Protein AF-A0A7S0HTT6-F1 (afdb_monomer_lite)

Foldseek 3Di:
DDDPDPDDPDDDDDDDDPPPDDDFDAADPQLLLLLLQLQLQLLLVLLLQQLQQLVVQLLVCCLPVCLVVVNDSVVSSVVSNVVSVVVSVVCVVVSVVVSVVVVRDDSPDDPVNCPDPSSVVSNVVSSVVSNVNSNVNNCVVVVVDPVVVSVVVSCVVSVVVVVVCCLVCVCVVVVHPDDDDDDDDDDDDVPDDDDDPDDDDDDDDPDPPPPPPRPPDDPQDVVNVVVVQVVLPPVPPSDHDLVSVVVVCVVVVHPDDSVVSVVVVVVVVVVVVVVVVVVVD

InterPro domains:
  IPR002048 EF-hand domain [PS50222] (220-255)
  IPR011992 EF-hand domain pair [SSF47473] (216-272)
  IPR019537 Transmembrane protein 65 [PF10507] (40-146)
  IPR019537 Transmembrane protein 65 [PTHR21706] (24-156)

Organism: NCBI:txid33657

Radius of gyration: 36.54 Å; chains: 1; bounding box: 67×86×95 Å

Structure (mmCIF, N/CA/C/O backbone):
data_AF-A0A7S0HTT6-F1
#
_entry.id   AF-A0A7S0HTT6-F1
#
loop_
_atom_site.group_PDB
_atom_site.id
_atom_site.type_symbol
_atom_site.label_atom_id
_atom_site.label_alt_id
_atom_site.label_comp_id
_atom_site.label_asym_id
_atom_site.label_entity_id
_atom_site.label_seq_id
_atom_site.pdbx_PDB_ins_code
_atom_site.Cartn_x
_atom_site.Cartn_y
_atom_site.Cartn_z
_atom_site.occupancy
_atom_site.B_iso_or_equiv
_atom_site.auth_seq_id
_atom_site.auth_comp_id
_atom_site.auth_asym_id
_atom_site.auth_atom_id
_atom_site.pdbx_PDB_model_num
ATOM 1 N N . MET A 1 1 ? -14.165 51.219 -30.323 1.00 43.53 1 MET A N 1
ATOM 2 C CA . MET A 1 1 ? -13.055 51.104 -31.296 1.00 43.53 1 MET A CA 1
ATOM 3 C C . MET A 1 1 ? -11.865 51.891 -30.777 1.00 43.53 1 MET A C 1
ATOM 5 O O . MET A 1 1 ? -11.996 53.099 -30.671 1.00 43.53 1 MET A O 1
ATOM 9 N N . ASN A 1 2 ? -10.766 51.229 -30.405 1.00 32.12 2 ASN A N 1
ATOM 10 C CA . ASN A 1 2 ? -9.397 51.481 -30.893 1.00 32.12 2 ASN A CA 1
ATOM 11 C C . ASN A 1 2 ? -8.338 50.818 -29.990 1.00 32.12 2 ASN A C 1
ATOM 13 O O . ASN A 1 2 ? -8.606 50.539 -28.824 1.00 32.12 2 ASN A O 1
ATOM 17 N N . PRO A 1 3 ? -7.168 50.478 -30.558 1.00 47.09 3 PRO A N 1
ATOM 18 C CA . PRO A 1 3 ? -6.488 49.221 -30.316 1.00 47.09 3 PRO A CA 1
ATOM 19 C C . PRO A 1 3 ? -5.050 49.505 -29.878 1.00 47.09 3 PRO A C 1
ATOM 21 O O . PRO A 1 3 ? -4.165 49.745 -30.696 1.00 47.09 3 PRO A O 1
ATOM 24 N N . VAL A 1 4 ? -4.796 49.473 -28.580 1.00 48.41 4 VAL A N 1
ATOM 25 C CA . VAL A 1 4 ? -3.446 49.625 -28.037 1.00 48.41 4 VAL A CA 1
ATOM 26 C C . VAL A 1 4 ? -3.199 48.394 -27.193 1.00 48.41 4 VAL A C 1
ATOM 28 O O . VAL A 1 4 ? -3.760 48.311 -26.113 1.00 48.41 4 VAL A O 1
ATOM 31 N N . LEU A 1 5 ? -2.478 47.417 -27.762 1.00 47.34 5 LEU A N 1
ATOM 32 C CA . LEU A 1 5 ? -1.738 46.305 -27.114 1.00 47.34 5 LEU A CA 1
ATOM 33 C C . LEU A 1 5 ? -1.535 45.106 -28.075 1.00 47.34 5 LEU A C 1
ATOM 35 O O . LEU A 1 5 ? -1.628 43.944 -27.696 1.00 47.34 5 LEU A O 1
ATOM 39 N N . ARG A 1 6 ? -1.231 45.362 -29.357 1.00 45.72 6 ARG A N 1
ATOM 40 C CA . ARG A 1 6 ? -0.748 44.329 -30.303 1.00 45.72 6 ARG A CA 1
ATOM 41 C C . ARG A 1 6 ? 0.555 44.731 -30.997 1.00 45.72 6 ARG A C 1
ATOM 43 O O . ARG A 1 6 ? 0.700 44.557 -32.201 1.00 45.72 6 ARG A O 1
ATOM 50 N N . ARG A 1 7 ? 1.523 45.274 -30.257 1.00 48.84 7 ARG A N 1
ATOM 51 C CA . ARG A 1 7 ? 2.905 45.436 -30.742 1.00 48.84 7 ARG A CA 1
ATOM 52 C C . ARG A 1 7 ? 3.889 45.349 -29.579 1.00 48.84 7 ARG A C 1
ATOM 54 O O . ARG A 1 7 ? 4.101 46.348 -28.916 1.00 48.84 7 ARG A O 1
ATOM 61 N N . SER A 1 8 ? 4.450 44.159 -29.359 1.00 48.19 8 SER A N 1
ATOM 62 C CA . SER A 1 8 ? 5.778 43.951 -28.746 1.00 48.19 8 SER A CA 1
ATOM 63 C C . SER A 1 8 ? 6.213 42.490 -28.899 1.00 48.19 8 SER A C 1
ATOM 65 O O . SER A 1 8 ? 6.430 41.768 -27.935 1.00 48.19 8 SER A O 1
ATOM 67 N N . ALA A 1 9 ? 6.300 42.027 -30.147 1.00 44.47 9 ALA A N 1
ATOM 68 C CA . ALA A 1 9 ? 6.896 40.733 -30.477 1.00 44.47 9 ALA A CA 1
ATOM 69 C C . ALA A 1 9 ? 7.640 40.828 -31.814 1.00 44.47 9 ALA A C 1
ATOM 71 O O . ALA A 1 9 ? 7.264 40.215 -32.813 1.00 44.47 9 ALA A O 1
ATOM 72 N N . ARG A 1 10 ? 8.671 41.675 -31.863 1.00 48.47 10 ARG A N 1
ATOM 73 C CA . ARG A 1 10 ? 9.727 41.590 -32.876 1.00 48.47 10 ARG A CA 1
ATOM 74 C C . ARG A 1 10 ? 10.919 42.437 -32.442 1.00 48.47 10 ARG A C 1
ATOM 76 O O . ARG A 1 10 ? 10.709 43.558 -32.004 1.00 48.47 10 ARG A O 1
ATOM 83 N N . LEU A 1 11 ? 12.118 41.889 -32.655 1.00 48.31 11 LEU A N 1
ATOM 84 C CA . LEU A 1 11 ? 13.459 42.453 -32.421 1.00 48.31 11 LEU A CA 1
ATOM 85 C C . LEU A 1 11 ? 14.094 42.171 -31.054 1.00 48.31 11 LEU A C 1
ATOM 87 O O . LEU A 1 11 ? 14.368 43.077 -30.283 1.00 48.31 11 LEU A O 1
ATOM 91 N N . LEU A 1 12 ? 14.486 40.912 -30.851 1.00 46.97 12 LEU A N 1
ATOM 92 C CA . LEU A 1 12 ? 15.833 40.615 -30.361 1.00 46.97 12 LEU A CA 1
ATOM 93 C C . LEU A 1 12 ? 16.443 39.591 -31.320 1.00 46.97 12 LEU A C 1
ATOM 95 O O . LEU A 1 12 ? 15.975 38.461 -31.442 1.00 46.97 12 LEU A O 1
ATOM 99 N N . GLY A 1 13 ? 17.406 40.066 -32.106 1.00 49.09 13 GLY A N 1
ATOM 100 C CA . GLY A 1 13 ? 18.078 39.296 -33.137 1.00 49.09 13 GLY A CA 1
ATOM 101 C C . GLY A 1 13 ? 18.968 38.228 -32.521 1.00 49.09 13 GLY A C 1
ATOM 102 O O . GLY A 1 13 ? 19.945 38.540 -31.848 1.00 49.09 13 GLY A O 1
ATOM 103 N N . PHE A 1 14 ? 18.663 36.971 -32.822 1.00 41.75 14 PHE A N 1
ATOM 104 C CA . PHE A 1 14 ? 19.636 35.896 -32.733 1.00 41.75 14 PHE A CA 1
ATOM 105 C C . PHE A 1 14 ? 20.232 35.711 -34.128 1.00 41.75 14 PHE A C 1
ATOM 107 O O . PHE A 1 14 ? 19.562 35.244 -35.050 1.00 41.75 14 PHE A O 1
ATOM 114 N N . ARG A 1 15 ? 21.489 36.143 -34.297 1.00 43.16 15 ARG A N 1
ATOM 115 C CA . ARG A 1 15 ? 22.334 35.774 -35.440 1.00 43.16 15 ARG A CA 1
ATOM 116 C C . ARG A 1 15 ? 22.351 34.249 -35.503 1.00 43.16 15 ARG A C 1
ATOM 118 O O . ARG A 1 15 ? 22.887 33.601 -34.610 1.00 43.16 15 ARG A O 1
ATOM 125 N N . GLY A 1 16 ? 21.729 33.691 -36.537 1.00 38.88 16 GLY A N 1
ATOM 126 C CA . GLY A 1 16 ? 21.820 32.273 -36.835 1.00 38.88 16 GLY A CA 1
ATOM 127 C C . GLY A 1 16 ? 23.267 31.927 -37.160 1.00 38.88 16 GLY A C 1
ATOM 128 O O . GLY A 1 16 ? 23.767 32.283 -38.224 1.00 38.88 16 GLY A O 1
ATOM 129 N N . CYS A 1 17 ? 23.944 31.238 -36.244 1.00 37.53 17 CYS A N 1
ATOM 130 C CA . CYS A 1 17 ? 25.089 30.423 -36.613 1.00 37.53 17 CYS A CA 1
ATOM 131 C C . CYS A 1 17 ? 24.565 29.309 -37.522 1.00 37.53 17 CYS A C 1
ATOM 133 O O . CYS A 1 17 ? 23.906 28.379 -37.054 1.00 37.53 17 CYS A O 1
ATOM 135 N N . SER A 1 18 ? 24.845 29.415 -38.821 1.00 43.41 18 SER A N 1
ATOM 136 C CA . SER A 1 18 ? 24.830 28.272 -39.731 1.00 43.41 18 SER A CA 1
ATOM 137 C C . SER A 1 18 ? 25.861 27.259 -39.241 1.00 43.41 18 SER A C 1
ATOM 139 O O . SER A 1 18 ? 27.014 27.281 -39.660 1.00 43.41 18 SER A O 1
ATOM 141 N N . ASN A 1 19 ? 25.449 26.368 -38.341 1.00 38.62 19 ASN A N 1
ATOM 142 C CA . ASN A 1 19 ? 26.137 25.103 -38.162 1.00 38.62 19 ASN A CA 1
ATOM 143 C C . ASN A 1 19 ? 25.743 24.228 -39.348 1.00 38.62 19 ASN A C 1
ATOM 145 O O . ASN A 1 19 ? 24.612 23.751 -39.439 1.00 38.62 19 ASN A O 1
ATOM 149 N N . THR A 1 20 ? 26.688 24.019 -40.255 1.00 42.62 20 THR A N 1
ATOM 150 C CA . THR A 1 20 ? 26.681 22.937 -41.237 1.00 42.62 20 THR A CA 1
ATOM 151 C C . THR A 1 20 ? 26.759 21.594 -40.503 1.00 42.62 20 THR A C 1
ATOM 153 O O . THR A 1 20 ? 27.778 20.911 -40.496 1.00 42.62 20 THR A O 1
ATOM 156 N N . ALA A 1 21 ? 25.677 21.206 -39.828 1.00 44.81 21 ALA A N 1
ATOM 157 C CA . ALA A 1 21 ? 25.520 19.852 -39.332 1.00 44.81 21 ALA A CA 1
ATOM 158 C C . ALA A 1 21 ? 25.176 18.971 -40.537 1.00 44.81 21 ALA A C 1
ATOM 160 O O . ALA A 1 21 ? 24.086 19.080 -41.099 1.00 44.81 21 ALA A O 1
ATOM 161 N N . GLY A 1 22 ? 26.119 18.124 -40.959 1.00 53.25 22 GLY A N 1
ATOM 162 C CA . GLY A 1 22 ? 25.829 17.048 -41.908 1.00 53.25 22 GLY A CA 1
ATOM 163 C C . GLY A 1 22 ? 24.638 16.198 -41.430 1.00 53.25 22 GLY A C 1
ATOM 164 O O . GLY A 1 22 ? 24.298 16.234 -40.242 1.00 53.25 22 GLY A O 1
ATOM 165 N N . PRO A 1 23 ? 23.974 15.446 -42.326 1.00 59.75 23 PRO A N 1
ATOM 166 C CA . PRO A 1 23 ? 22.800 14.656 -41.967 1.00 59.75 23 PRO A CA 1
ATOM 167 C C . PRO A 1 23 ? 23.136 13.730 -40.791 1.00 59.75 23 PRO A C 1
ATOM 169 O O . PRO A 1 23 ? 24.003 12.863 -40.898 1.00 59.75 23 PRO A O 1
ATOM 172 N N . VAL A 1 24 ? 22.478 13.951 -39.648 1.00 69.62 24 VAL A N 1
ATOM 173 C CA . VAL A 1 24 ? 22.685 13.154 -38.433 1.00 69.62 24 VAL A CA 1
ATOM 174 C C . VAL A 1 24 ? 22.366 11.702 -38.767 1.00 69.62 24 VAL A C 1
ATOM 176 O O . VAL A 1 24 ? 21.232 11.375 -39.120 1.00 69.62 24 VAL A O 1
ATOM 179 N N . GLN A 1 25 ? 23.373 10.834 -38.677 1.00 77.19 25 GLN A N 1
ATOM 180 C CA . GLN A 1 25 ? 23.231 9.429 -39.035 1.00 77.19 25 GLN A CA 1
ATOM 181 C C . GLN A 1 25 ? 22.189 8.757 -38.135 1.00 77.19 25 GLN A C 1
ATOM 183 O O . GLN A 1 25 ? 22.266 8.842 -36.904 1.00 77.19 25 GLN A O 1
ATOM 188 N N . VAL A 1 26 ? 21.214 8.088 -38.755 1.00 79.62 26 VAL A N 1
ATOM 189 C CA . VAL A 1 26 ? 20.130 7.402 -38.044 1.00 79.62 26 VAL A CA 1
ATOM 190 C C . VAL A 1 26 ? 20.722 6.269 -37.192 1.00 79.62 26 VAL A C 1
ATOM 192 O O . VAL A 1 26 ? 21.500 5.466 -37.709 1.00 79.62 26 VAL A O 1
ATOM 195 N N . PRO A 1 27 ? 20.387 6.192 -35.893 1.00 81.94 27 PRO A N 1
ATOM 196 C CA . PRO A 1 27 ? 20.923 5.170 -35.007 1.00 81.94 27 PRO A CA 1
ATOM 197 C C . PRO A 1 27 ? 20.400 3.778 -35.365 1.00 81.94 27 PRO A C 1
ATOM 199 O O . PRO A 1 27 ? 19.256 3.589 -35.781 1.00 81.94 27 PRO A O 1
ATOM 202 N N . THR A 1 28 ? 21.248 2.775 -35.159 1.00 86.94 28 THR A N 1
ATOM 203 C CA . THR A 1 28 ? 20.913 1.374 -35.441 1.00 86.94 28 THR A CA 1
ATOM 204 C C . THR A 1 28 ? 19.877 0.857 -34.437 1.00 86.94 28 THR A C 1
ATOM 206 O O . THR A 1 28 ? 19.880 1.250 -33.269 1.00 86.94 28 THR A O 1
ATOM 209 N N . ARG A 1 29 ? 19.027 -0.104 -34.833 1.00 85.19 29 ARG A N 1
ATOM 210 C CA . ARG A 1 29 ? 18.034 -0.740 -33.935 1.00 85.19 29 ARG A CA 1
ATOM 211 C C . ARG A 1 29 ? 18.652 -1.300 -32.645 1.00 85.19 29 ARG A C 1
ATOM 213 O O . ARG A 1 29 ? 18.029 -1.244 -31.589 1.00 85.19 29 ARG A O 1
ATOM 220 N N . LEU A 1 30 ? 19.886 -1.802 -32.718 1.00 84.62 30 LEU A N 1
ATOM 221 C CA . LEU A 1 30 ? 20.643 -2.274 -31.558 1.00 84.62 30 LEU A CA 1
ATOM 222 C C . LEU A 1 30 ? 21.011 -1.133 -30.592 1.00 84.62 30 LEU A C 1
ATOM 224 O O . LEU A 1 30 ? 20.916 -1.313 -29.382 1.00 84.62 30 LEU A O 1
ATOM 228 N N . GLN A 1 31 ? 21.381 0.045 -31.109 1.00 84.31 31 GLN A N 1
ATOM 229 C CA . GLN A 1 31 ? 21.682 1.230 -30.294 1.00 84.31 31 GLN A CA 1
ATOM 230 C C . GLN A 1 31 ? 20.419 1.770 -29.618 1.00 84.31 31 GLN A C 1
ATOM 232 O O . GLN A 1 31 ? 20.459 2.106 -28.439 1.00 84.31 31 GLN A O 1
ATOM 237 N N . LEU A 1 32 ? 19.286 1.773 -30.330 1.00 85.81 32 LEU A N 1
ATOM 238 C CA . LEU A 1 32 ? 17.981 2.140 -29.769 1.00 85.81 32 LEU A CA 1
ATOM 239 C C . LEU A 1 32 ? 17.555 1.192 -28.641 1.00 85.81 32 LEU A C 1
ATOM 241 O O . LEU A 1 32 ? 17.159 1.653 -27.575 1.00 85.81 32 LEU A O 1
ATOM 245 N N . ARG A 1 33 ? 17.700 -0.127 -28.834 1.00 86.31 33 ARG A N 1
ATOM 246 C CA . ARG A 1 33 ? 17.411 -1.123 -27.789 1.00 86.31 33 ARG A CA 1
ATOM 247 C C . ARG A 1 33 ? 18.316 -0.970 -26.570 1.00 86.31 33 ARG A C 1
ATOM 249 O O . ARG A 1 33 ? 17.818 -0.991 -25.453 1.00 86.31 33 ARG A O 1
ATOM 256 N N . ARG A 1 34 ? 19.626 -0.786 -26.769 1.00 86.56 34 ARG A N 1
ATOM 257 C CA . ARG A 1 34 ? 20.565 -0.538 -25.661 1.00 86.56 34 ARG A CA 1
ATOM 258 C C . ARG A 1 34 ? 20.192 0.729 -24.899 1.00 86.56 34 ARG A C 1
ATOM 260 O O . ARG A 1 34 ? 20.096 0.679 -23.684 1.00 86.56 34 ARG A O 1
ATOM 267 N N . HIS A 1 35 ? 19.889 1.813 -25.612 1.00 86.94 35 HIS A N 1
ATOM 268 C CA . HIS A 1 35 ? 19.444 3.065 -25.004 1.00 86.94 35 HIS A CA 1
ATOM 269 C C . HIS A 1 35 ? 18.152 2.902 -24.196 1.00 86.94 35 HIS A C 1
ATOM 271 O O . HIS A 1 35 ? 18.073 3.380 -23.069 1.00 86.94 35 HIS A O 1
ATOM 277 N N . ALA A 1 36 ? 17.169 2.182 -24.742 1.00 87.25 36 ALA A N 1
ATOM 278 C CA . ALA A 1 36 ? 15.937 1.862 -24.033 1.00 87.25 36 ALA A CA 1
ATOM 279 C C . ALA A 1 36 ? 16.213 1.059 -22.751 1.00 87.25 36 ALA A C 1
ATOM 281 O O . ALA A 1 36 ? 15.652 1.389 -21.716 1.00 87.25 36 ALA A O 1
ATOM 282 N N . MET A 1 37 ? 17.112 0.068 -22.786 1.00 86.62 37 MET A N 1
ATOM 283 C CA . MET A 1 37 ? 17.489 -0.729 -21.607 1.00 86.62 37 MET A CA 1
ATOM 284 C C . MET A 1 37 ? 18.216 0.092 -20.538 1.00 86.62 37 MET A C 1
ATOM 286 O O . MET A 1 37 ? 17.935 -0.077 -19.353 1.00 86.62 37 MET A O 1
ATOM 290 N N . THR A 1 38 ? 19.106 1.007 -20.937 1.00 85.25 38 THR A N 1
ATOM 291 C CA . THR A 1 38 ? 19.789 1.916 -20.003 1.00 85.25 38 THR A CA 1
ATOM 292 C C . THR A 1 38 ? 18.799 2.795 -19.234 1.00 85.25 38 THR A C 1
ATOM 294 O O . THR A 1 38 ? 19.070 3.143 -18.093 1.00 85.25 38 THR A O 1
ATOM 297 N N . LEU A 1 39 ? 17.651 3.130 -19.834 1.00 86.81 39 LEU A N 1
ATOM 298 C CA . LEU A 1 39 ? 16.585 3.900 -19.184 1.00 86.81 39 LEU A CA 1
ATOM 299 C C . LEU A 1 39 ? 15.547 3.019 -18.476 1.00 86.81 39 LEU A C 1
ATOM 301 O O . LEU A 1 39 ? 14.981 3.439 -17.472 1.00 86.81 39 LEU A O 1
ATOM 305 N N . ALA A 1 40 ? 15.309 1.802 -18.965 1.00 89.38 40 ALA A N 1
ATOM 306 C CA . ALA A 1 40 ? 14.334 0.875 -18.399 1.00 89.38 40 ALA A CA 1
ATOM 307 C C . ALA A 1 40 ? 14.766 0.326 -17.035 1.00 89.38 40 ALA A C 1
ATOM 309 O O . ALA A 1 40 ? 13.950 0.254 -16.126 1.00 89.38 40 ALA A O 1
ATOM 310 N N . VAL A 1 41 ? 16.037 -0.056 -16.875 1.00 88.06 41 VAL A N 1
ATOM 311 C CA . VAL A 1 41 ? 16.532 -0.710 -15.648 1.00 88.06 41 VAL A CA 1
ATOM 312 C C . VAL A 1 41 ? 16.467 0.198 -14.410 1.00 88.06 41 VAL A C 1
ATOM 314 O O . VAL A 1 41 ? 15.929 -0.238 -13.393 1.00 88.06 41 VAL A O 1
ATOM 317 N N . PRO A 1 42 ? 16.929 1.461 -14.465 1.00 86.12 42 PRO A N 1
ATOM 318 C CA . PRO A 1 42 ? 16.783 2.381 -13.339 1.00 86.12 42 PRO A CA 1
ATOM 319 C C . PRO A 1 42 ? 15.306 2.654 -13.011 1.00 86.12 42 PRO A C 1
ATOM 321 O O . PRO A 1 42 ? 14.918 2.682 -11.847 1.00 86.12 42 PRO A O 1
ATOM 324 N N . MET A 1 43 ? 14.468 2.778 -14.046 1.00 89.12 43 MET A N 1
ATOM 325 C CA . MET A 1 43 ?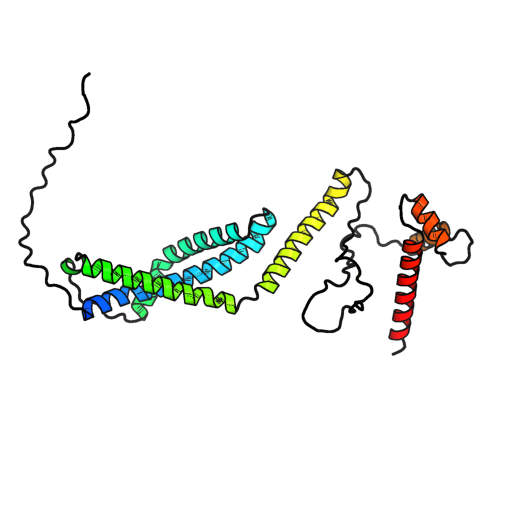 13.025 3.006 -13.913 1.00 89.12 43 MET A CA 1
ATOM 326 C C . MET A 1 43 ? 12.268 1.798 -13.352 1.00 89.12 43 MET A C 1
ATOM 328 O O . MET A 1 43 ? 11.285 1.968 -12.640 1.00 89.12 43 MET A O 1
ATOM 332 N N . PHE A 1 44 ? 12.746 0.583 -13.616 1.00 91.12 44 PHE A N 1
ATOM 333 C CA . PHE A 1 44 ? 12.253 -0.627 -12.966 1.00 91.12 44 PHE A CA 1
ATOM 334 C C . PHE A 1 44 ? 12.535 -0.602 -11.464 1.00 91.12 44 PHE A C 1
ATOM 336 O O . PHE A 1 44 ? 11.624 -0.825 -10.674 1.00 91.12 44 PHE A O 1
ATOM 343 N N . GLY A 1 45 ? 13.768 -0.273 -11.063 1.00 88.12 45 GLY A N 1
ATOM 344 C CA . GLY A 1 45 ? 14.123 -0.131 -9.648 1.00 88.12 45 GLY A CA 1
ATOM 345 C C . GLY A 1 45 ? 13.296 0.947 -8.944 1.00 88.12 45 GLY A C 1
ATOM 346 O O . GLY A 1 45 ? 12.795 0.707 -7.848 1.00 88.12 45 GLY A O 1
ATOM 347 N N . PHE A 1 46 ? 13.085 2.088 -9.612 1.00 88.44 46 PHE A N 1
ATOM 348 C CA . PHE A 1 46 ? 12.175 3.132 -9.142 1.00 88.44 46 PHE A CA 1
ATOM 349 C C . PHE A 1 46 ? 10.753 2.591 -8.942 1.00 88.44 46 PHE A C 1
ATOM 351 O O . PHE A 1 46 ? 10.228 2.720 -7.848 1.00 88.44 46 PHE A O 1
ATOM 358 N N . GLY A 1 47 ? 10.159 1.916 -9.934 1.00 90.56 47 GLY A N 1
ATOM 359 C CA . GLY A 1 47 ? 8.794 1.382 -9.822 1.00 90.56 47 GLY A CA 1
ATOM 360 C C . GLY A 1 47 ? 8.620 0.305 -8.740 1.00 90.56 47 GLY A C 1
ATOM 361 O O . GLY A 1 47 ? 7.566 0.232 -8.111 1.00 90.56 47 GLY A O 1
ATOM 362 N N . VAL A 1 48 ? 9.649 -0.519 -8.490 1.00 91.06 48 VAL A N 1
ATOM 363 C CA . VAL A 1 48 ? 9.641 -1.489 -7.375 1.00 91.06 48 VAL A CA 1
ATOM 364 C C . VAL A 1 48 ? 9.634 -0.761 -6.036 1.00 91.06 48 VAL A C 1
ATOM 366 O O . VAL A 1 48 ? 8.802 -1.058 -5.181 1.00 91.06 48 VAL A O 1
ATOM 369 N N . MET A 1 49 ? 10.564 0.179 -5.852 1.00 89.06 49 MET A N 1
ATOM 370 C CA . MET A 1 49 ? 10.666 0.956 -4.621 1.00 89.06 49 MET A CA 1
ATOM 371 C C . MET A 1 49 ? 9.403 1.789 -4.385 1.00 89.06 49 MET A C 1
ATOM 373 O O . MET A 1 49 ? 8.920 1.822 -3.257 1.00 89.06 49 MET A O 1
ATOM 377 N N . ASP A 1 50 ? 8.848 2.379 -5.446 1.00 90.38 50 ASP A N 1
ATOM 378 C CA . ASP A 1 50 ? 7.674 3.240 -5.380 1.00 90.38 50 ASP A CA 1
ATOM 379 C C . ASP A 1 50 ? 6.461 2.485 -4.813 1.00 90.38 50 ASP A C 1
ATOM 381 O O . ASP A 1 50 ? 5.904 2.828 -3.772 1.00 90.38 50 ASP A O 1
ATOM 385 N N . ASN A 1 51 ? 6.121 1.341 -5.408 1.00 91.00 51 ASN A N 1
ATOM 386 C CA . ASN A 1 51 ? 5.000 0.545 -4.912 1.00 91.00 51 ASN A CA 1
ATOM 387 C C . ASN A 1 51 ? 5.258 -0.051 -3.518 1.00 91.00 51 ASN A C 1
ATOM 389 O O . ASN A 1 51 ? 4.327 -0.155 -2.722 1.00 91.00 51 ASN A O 1
ATOM 393 N N . LEU A 1 52 ? 6.503 -0.409 -3.189 1.00 90.25 52 LEU A N 1
ATOM 394 C CA . LEU A 1 52 ? 6.861 -0.915 -1.859 1.00 90.25 52 LEU A CA 1
ATOM 395 C C . LEU A 1 52 ? 6.680 0.133 -0.761 1.00 90.25 52 LEU A C 1
ATOM 397 O O . LEU A 1 52 ? 6.094 -0.153 0.287 1.00 90.25 52 LEU A O 1
ATOM 401 N N . VAL A 1 53 ? 7.211 1.334 -0.987 1.00 90.81 53 VAL A N 1
ATOM 402 C CA . VAL A 1 53 ? 7.144 2.425 -0.017 1.00 90.81 53 VAL A CA 1
ATOM 403 C C . VAL A 1 53 ? 5.726 2.957 0.076 1.00 90.81 53 VAL A C 1
ATOM 405 O O . VAL A 1 53 ? 5.256 3.152 1.193 1.00 90.81 53 VAL A O 1
ATOM 408 N N . MET A 1 54 ? 5.013 3.102 -1.045 1.00 92.88 54 MET A N 1
ATOM 409 C CA . MET A 1 54 ? 3.601 3.485 -1.046 1.00 92.88 54 MET A CA 1
ATOM 410 C C . MET A 1 54 ? 2.763 2.559 -0.158 1.00 92.88 54 MET A C 1
ATOM 412 O O . MET A 1 54 ? 2.003 3.054 0.672 1.00 92.88 54 MET A O 1
ATOM 416 N N . ILE A 1 55 ? 2.899 1.235 -0.304 1.00 91.50 55 ILE A N 1
ATOM 417 C CA . ILE A 1 55 ? 2.104 0.265 0.465 1.00 91.50 55 ILE A CA 1
ATOM 418 C C . ILE A 1 55 ? 2.436 0.359 1.957 1.00 91.50 55 ILE A C 1
ATOM 420 O O . ILE A 1 55 ? 1.534 0.548 2.770 1.00 91.50 55 ILE A O 1
ATOM 424 N N . GLN A 1 56 ? 3.719 0.286 2.327 1.00 89.94 56 GLN A N 1
ATOM 425 C CA . GLN A 1 56 ? 4.105 0.300 3.743 1.00 89.94 56 GLN A CA 1
ATOM 426 C C . GLN A 1 56 ? 3.834 1.645 4.421 1.00 89.94 56 GLN A C 1
ATOM 428 O O . GLN A 1 56 ? 3.325 1.687 5.541 1.00 89.94 56 GLN A O 1
ATOM 433 N N . ALA A 1 57 ? 4.156 2.756 3.756 1.00 91.44 57 ALA A N 1
ATOM 434 C CA . ALA A 1 57 ? 3.875 4.083 4.288 1.00 91.44 57 ALA A CA 1
ATOM 435 C C . ALA A 1 57 ? 2.366 4.336 4.347 1.00 91.44 57 ALA A C 1
ATOM 437 O O . ALA A 1 57 ? 1.883 4.867 5.342 1.00 91.44 57 ALA A O 1
ATOM 438 N N . GLY A 1 58 ? 1.619 3.923 3.320 1.00 91.38 58 GLY A N 1
ATOM 439 C CA . GLY A 1 58 ? 0.166 4.045 3.274 1.00 91.38 58 GLY A CA 1
ATOM 440 C C . GLY A 1 58 ? -0.505 3.303 4.425 1.00 91.38 58 GLY A C 1
ATOM 441 O O . GLY A 1 58 ? -1.328 3.892 5.120 1.00 91.38 58 GLY A O 1
ATOM 442 N N . GLU A 1 59 ? -0.102 2.059 4.692 1.00 89.00 59 GLU A N 1
ATOM 443 C CA . GLU A 1 59 ? -0.615 1.269 5.817 1.00 89.00 59 GLU A CA 1
ATOM 444 C C . GLU A 1 59 ? -0.245 1.892 7.172 1.00 89.00 59 GLU A C 1
ATOM 446 O O . GLU A 1 59 ? -1.098 2.038 8.049 1.00 89.00 59 GLU A O 1
ATOM 451 N N . ALA A 1 60 ? 1.002 2.344 7.340 1.00 89.38 60 ALA A N 1
ATOM 452 C CA . ALA A 1 60 ? 1.443 2.997 8.571 1.00 89.38 60 ALA A CA 1
ATOM 453 C C . ALA A 1 60 ? 0.696 4.317 8.837 1.00 89.38 60 ALA A C 1
ATOM 455 O O . ALA A 1 60 ? 0.331 4.613 9.979 1.00 89.38 60 ALA A O 1
ATOM 456 N N . ILE A 1 61 ? 0.449 5.114 7.795 1.00 90.62 61 ILE A N 1
ATOM 457 C CA . ILE A 1 61 ? -0.331 6.355 7.875 1.00 90.62 61 ILE A CA 1
ATOM 458 C C . ILE A 1 61 ? -1.788 6.034 8.201 1.00 90.62 61 ILE A C 1
ATOM 460 O O . ILE A 1 61 ? -2.384 6.694 9.052 1.00 90.62 61 ILE A O 1
ATOM 464 N N . ASP A 1 62 ? -2.346 4.997 7.584 1.00 89.88 62 ASP A N 1
ATOM 465 C CA . ASP A 1 62 ? -3.726 4.584 7.802 1.00 89.88 62 ASP A CA 1
ATOM 466 C C . ASP A 1 62 ? -3.974 4.100 9.234 1.00 89.88 62 ASP A C 1
ATOM 468 O O . ASP A 1 62 ? -4.923 4.539 9.886 1.00 89.88 62 ASP A O 1
ATOM 472 N N . ALA A 1 63 ? -3.070 3.272 9.764 1.00 84.81 63 ALA A N 1
ATOM 473 C CA . ALA A 1 63 ? -3.134 2.768 11.133 1.00 84.81 63 ALA A CA 1
ATOM 474 C C . ALA A 1 63 ? -2.882 3.853 12.198 1.00 84.81 63 ALA A C 1
ATOM 476 O O . ALA A 1 63 ? -3.262 3.678 13.356 1.00 84.81 63 ALA A O 1
ATOM 477 N N . SER A 1 64 ? -2.245 4.970 11.833 1.00 86.31 64 SER A N 1
ATOM 478 C CA . SER A 1 64 ? -1.896 6.047 12.765 1.00 86.31 64 SER A CA 1
ATOM 479 C C . SER A 1 64 ? -2.783 7.282 12.601 1.00 86.31 64 SER A C 1
ATOM 481 O O . SER A 1 64 ? -3.627 7.565 13.450 1.00 86.31 64 SER A O 1
ATOM 483 N N . ILE A 1 65 ? -2.584 8.038 11.526 1.00 85.25 65 ILE A N 1
ATOM 484 C CA . ILE A 1 65 ? -3.289 9.285 11.225 1.00 85.25 65 ILE A CA 1
ATOM 485 C C . ILE A 1 65 ? -4.720 8.982 10.785 1.00 85.25 65 ILE A C 1
ATOM 487 O O . ILE A 1 65 ? -5.640 9.670 11.225 1.00 85.25 65 ILE A O 1
ATOM 491 N N . GLY A 1 66 ? -4.914 7.936 9.976 1.00 83.62 66 GLY A N 1
ATOM 492 C CA . GLY A 1 66 ? -6.230 7.524 9.491 1.00 83.62 66 GLY A CA 1
ATOM 493 C C . GLY A 1 66 ? -7.200 7.233 10.632 1.00 83.62 66 GLY A C 1
ATOM 494 O O . GLY A 1 66 ? -8.279 7.816 10.674 1.00 83.62 66 GLY A O 1
ATOM 495 N N . VAL A 1 67 ? -6.777 6.434 11.617 1.00 80.75 67 VAL A N 1
ATOM 496 C CA . VAL A 1 67 ? -7.596 6.132 12.805 1.00 80.75 67 VAL A CA 1
ATOM 497 C C . VAL A 1 67 ? -7.820 7.363 13.690 1.00 80.75 67 VAL A C 1
ATOM 499 O O . VAL A 1 67 ? -8.922 7.565 14.189 1.00 80.75 67 VAL A O 1
ATOM 502 N N . LYS A 1 68 ? -6.804 8.214 13.887 1.00 79.12 68 LYS A N 1
ATOM 503 C CA . LYS A 1 68 ? -6.921 9.394 14.767 1.00 79.12 68 LYS A CA 1
ATOM 504 C C . LYS A 1 68 ? -7.821 10.492 14.208 1.00 79.12 68 LYS A C 1
ATOM 506 O O . LYS A 1 68 ? -8.464 11.193 14.979 1.00 79.12 68 LYS A O 1
ATOM 511 N N . LEU A 1 69 ? -7.811 10.679 12.892 1.00 82.38 69 LEU A N 1
ATOM 512 C CA . LEU A 1 69 ? -8.554 11.741 12.212 1.00 82.38 69 LEU A CA 1
ATOM 513 C C . LEU A 1 69 ? -9.815 11.225 11.498 1.00 82.38 69 LEU A C 1
ATOM 515 O O . LEU A 1 69 ? -10.511 12.018 10.871 1.00 82.38 69 LEU A O 1
ATOM 519 N N . GLY A 1 70 ? -10.100 9.919 11.567 1.00 81.12 70 GLY A N 1
ATOM 520 C CA . GLY A 1 70 ? -11.230 9.294 10.875 1.00 81.12 70 GLY A CA 1
ATOM 521 C C . GLY A 1 70 ? -11.144 9.408 9.348 1.00 81.12 70 GLY A C 1
ATOM 522 O O . GLY A 1 70 ? -12.159 9.616 8.686 1.00 81.12 70 GLY A O 1
ATOM 523 N N . LEU A 1 71 ? -9.937 9.344 8.774 1.00 83.50 71 LEU A N 1
ATOM 524 C CA . LEU A 1 71 ? -9.746 9.489 7.327 1.00 83.50 71 LEU A CA 1
ATOM 525 C C . LEU A 1 71 ? -10.050 8.186 6.588 1.00 83.50 71 LEU A C 1
ATOM 527 O O . LEU A 1 71 ? -9.786 7.086 7.073 1.00 83.50 71 LEU A O 1
ATOM 531 N N . ALA A 1 72 ? -10.542 8.326 5.358 1.00 86.56 72 ALA A N 1
ATOM 532 C CA . ALA A 1 72 ? -10.720 7.199 4.456 1.00 86.56 72 ALA A CA 1
ATOM 533 C C . ALA A 1 72 ? -9.376 6.519 4.143 1.00 86.56 72 ALA A C 1
ATOM 535 O O . ALA A 1 72 ? -8.372 7.185 3.888 1.00 86.56 72 ALA A O 1
ATOM 536 N N . THR A 1 73 ? -9.391 5.189 4.047 1.00 86.62 73 THR A N 1
ATOM 537 C CA . THR A 1 73 ? -8.236 4.341 3.697 1.00 86.62 73 THR A CA 1
ATOM 538 C C . THR A 1 73 ? -7.554 4.781 2.399 1.00 86.62 73 THR A C 1
ATOM 540 O O . THR A 1 73 ? -6.332 4.766 2.274 1.00 86.62 73 THR A O 1
ATOM 543 N N . MET A 1 74 ? -8.352 5.232 1.426 1.00 88.75 74 MET A N 1
ATOM 544 C CA . MET A 1 74 ? -7.866 5.738 0.139 1.00 88.75 74 MET A CA 1
ATOM 545 C C . MET A 1 74 ? -7.037 7.025 0.288 1.00 88.75 74 MET A C 1
ATOM 547 O O . MET A 1 74 ? -6.098 7.241 -0.476 1.00 88.75 74 MET A O 1
ATOM 551 N N . THR A 1 75 ? -7.332 7.858 1.291 1.00 89.44 75 THR A N 1
ATOM 552 C CA . THR A 1 75 ? -6.550 9.065 1.593 1.00 89.44 75 THR A CA 1
ATOM 553 C C . THR A 1 75 ? -5.163 8.689 2.105 1.00 89.44 75 THR A C 1
ATOM 555 O O . THR A 1 75 ? -4.173 9.275 1.677 1.00 89.44 75 THR A O 1
ATOM 558 N N . SER A 1 76 ? -5.073 7.679 2.970 1.00 88.81 76 SER A N 1
ATOM 559 C CA . SER A 1 76 ? -3.798 7.159 3.472 1.00 88.81 76 SER A CA 1
ATOM 560 C C . SER A 1 76 ? -2.945 6.567 2.345 1.00 88.81 76 SER A C 1
ATOM 562 O O . SER A 1 76 ? -1.746 6.830 2.284 1.00 88.81 76 SER A O 1
ATOM 564 N N . ALA A 1 77 ? -3.565 5.865 1.389 1.00 89.75 77 ALA A N 1
ATOM 565 C CA . ALA A 1 77 ? -2.886 5.394 0.180 1.00 89.75 77 ALA A CA 1
ATOM 566 C C . ALA A 1 77 ? -2.354 6.555 -0.682 1.00 89.75 77 ALA A C 1
ATOM 568 O O . ALA A 1 77 ? -1.211 6.514 -1.135 1.00 89.75 77 ALA A O 1
ATOM 569 N N . ALA A 1 78 ? -3.136 7.629 -0.851 1.00 92.38 78 ALA A N 1
ATOM 570 C CA . ALA A 1 78 ? -2.688 8.826 -1.563 1.00 92.38 78 ALA A CA 1
ATOM 571 C C . ALA A 1 78 ? -1.504 9.517 -0.860 1.00 92.38 78 ALA A C 1
ATOM 573 O O . ALA A 1 78 ? -0.571 9.965 -1.523 1.00 92.38 78 ALA A O 1
ATOM 574 N N . MET A 1 79 ? -1.494 9.565 0.478 1.00 91.62 79 MET A N 1
ATOM 575 C CA . MET A 1 79 ? -0.328 10.045 1.232 1.00 91.62 79 MET A CA 1
ATOM 576 C C . MET A 1 79 ? 0.879 9.116 1.068 1.00 91.62 79 MET A C 1
ATOM 578 O O . MET A 1 79 ? 2.001 9.601 0.938 1.00 91.62 79 MET A O 1
ATOM 582 N N . GLY A 1 80 ? 0.651 7.800 1.016 1.00 92.50 80 GLY A N 1
ATOM 583 C CA . GLY A 1 80 ? 1.671 6.807 0.689 1.00 92.50 80 GLY A CA 1
ATOM 584 C C . GLY A 1 80 ? 2.349 7.100 -0.651 1.00 92.50 80 GLY A C 1
ATOM 585 O O . GLY A 1 80 ? 3.577 7.104 -0.708 1.00 92.50 80 GLY A O 1
ATOM 586 N N . GLN A 1 81 ? 1.580 7.444 -1.692 1.00 93.94 81 GLN A N 1
ATOM 587 C CA . GLN A 1 81 ? 2.141 7.815 -2.998 1.00 93.94 81 GLN A CA 1
ATOM 588 C C . GLN A 1 81 ? 3.017 9.071 -2.902 1.00 93.94 81 GLN A C 1
ATOM 590 O O . GLN A 1 81 ? 4.115 9.096 -3.445 1.00 93.94 81 GLN A O 1
ATOM 595 N N . ILE A 1 82 ? 2.583 10.091 -2.151 1.00 92.81 82 ILE A N 1
ATOM 596 C CA . ILE A 1 82 ? 3.374 11.319 -1.955 1.00 92.81 82 ILE A CA 1
ATOM 597 C C . ILE A 1 82 ? 4.709 11.005 -1.267 1.00 92.81 82 ILE A C 1
ATOM 599 O O . ILE A 1 82 ? 5.761 11.468 -1.707 1.00 92.81 82 ILE A O 1
ATOM 603 N N . VAL A 1 83 ? 4.678 10.224 -0.182 1.00 91.31 83 VAL A N 1
ATOM 604 C CA . VAL A 1 83 ? 5.892 9.816 0.547 1.00 91.31 83 VAL A CA 1
ATOM 605 C C . VAL A 1 83 ? 6.823 9.031 -0.369 1.00 91.31 83 VAL A C 1
ATOM 607 O O . VAL A 1 83 ? 8.038 9.240 -0.357 1.00 91.31 83 VAL A O 1
ATOM 610 N N . SER A 1 84 ? 6.244 8.164 -1.187 1.00 91.25 84 SER A N 1
ATOM 611 C CA . SER A 1 84 ? 6.971 7.333 -2.120 1.00 91.25 84 SER A CA 1
ATOM 612 C C . SER A 1 84 ? 7.663 8.142 -3.221 1.00 91.25 84 SER A C 1
ATOM 614 O O . SER A 1 84 ? 8.881 8.029 -3.374 1.00 91.25 84 SER A O 1
ATOM 616 N N . ASP A 1 85 ? 6.958 9.069 -3.872 1.00 90.12 85 ASP A N 1
ATOM 617 C CA . ASP A 1 85 ? 7.520 9.972 -4.884 1.00 90.12 85 ASP A CA 1
ATOM 618 C C . ASP A 1 85 ? 8.676 10.817 -4.314 1.00 90.12 85 ASP A C 1
ATOM 620 O O . ASP A 1 85 ? 9.735 10.980 -4.935 1.00 90.12 85 ASP A O 1
ATOM 624 N N . VAL A 1 86 ? 8.514 11.330 -3.088 1.00 89.25 86 VAL A N 1
ATOM 625 C CA . VAL A 1 86 ? 9.575 12.065 -2.382 1.00 89.25 86 VAL A CA 1
ATOM 626 C C . VAL A 1 86 ? 10.773 11.154 -2.116 1.00 89.25 86 VAL A C 1
ATOM 628 O O . VAL A 1 86 ? 11.915 11.531 -2.375 1.00 89.25 86 VAL A O 1
ATOM 631 N N . SER A 1 87 ? 10.543 9.930 -1.650 1.00 86.31 87 SER A N 1
ATOM 632 C CA . SER A 1 87 ? 11.622 8.984 -1.370 1.00 86.31 87 SER A CA 1
ATOM 633 C C . SER A 1 87 ? 12.360 8.544 -2.640 1.00 86.31 87 SER A C 1
ATOM 635 O O . SER A 1 87 ? 13.590 8.459 -2.634 1.00 86.31 87 SER A O 1
ATOM 637 N N . GLY A 1 88 ? 11.646 8.345 -3.749 1.00 82.81 88 GLY A N 1
ATOM 638 C CA . GLY A 1 88 ? 12.208 7.947 -5.034 1.00 82.81 88 GLY A CA 1
ATOM 639 C C . GLY A 1 88 ? 13.010 9.067 -5.695 1.00 82.81 88 GLY A C 1
ATOM 640 O O . GLY A 1 88 ? 14.091 8.817 -6.230 1.00 82.81 88 GLY A O 1
ATOM 641 N N . THR A 1 89 ? 12.548 10.319 -5.590 1.00 80.50 89 THR A N 1
ATOM 642 C CA . THR A 1 89 ? 13.303 11.490 -6.074 1.00 80.50 89 THR A CA 1
ATOM 643 C C . THR A 1 89 ? 14.565 11.749 -5.248 1.00 80.50 89 THR A C 1
ATOM 645 O O . THR A 1 89 ? 15.621 12.024 -5.820 1.00 80.50 89 THR A O 1
ATOM 648 N N . LEU A 1 90 ? 14.504 11.584 -3.921 1.00 78.31 90 LEU A N 1
ATOM 649 C CA . LEU A 1 90 ? 15.676 11.673 -3.038 1.00 78.31 90 LEU A CA 1
ATOM 650 C C . LEU A 1 90 ? 16.660 10.512 -3.252 1.00 78.31 90 LEU A C 1
ATOM 652 O O . LEU A 1 90 ? 17.872 10.691 -3.133 1.00 78.31 90 LEU A O 1
ATOM 656 N N . SER A 1 91 ? 16.155 9.339 -3.636 1.00 71.00 91 SER A N 1
ATOM 657 C CA . SER A 1 91 ? 16.952 8.144 -3.938 1.00 71.00 91 SER A CA 1
ATOM 658 C C . SER A 1 91 ? 17.537 8.137 -5.354 1.00 71.00 91 SER A C 1
ATOM 660 O O . SER A 1 91 ? 18.113 7.128 -5.765 1.00 71.00 91 SER A O 1
ATOM 662 N N . GLY A 1 92 ? 17.453 9.244 -6.103 1.00 66.12 92 GLY A N 1
ATOM 663 C CA . GLY A 1 92 ? 17.982 9.340 -7.469 1.00 66.12 92 GLY A CA 1
ATOM 664 C C . GLY A 1 92 ? 19.443 8.883 -7.592 1.00 66.12 92 GLY A C 1
ATOM 665 O O . GLY A 1 92 ? 19.785 8.176 -8.537 1.00 66.12 92 GLY A O 1
ATOM 666 N N . GLY A 1 93 ? 20.274 9.162 -6.580 1.00 66.38 93 GLY A N 1
ATOM 667 C CA . GLY A 1 93 ? 21.662 8.684 -6.522 1.00 66.38 93 GLY A CA 1
ATOM 668 C C . GLY A 1 93 ? 21.814 7.174 -6.276 1.00 66.38 93 GLY A C 1
ATOM 669 O O . GLY A 1 93 ? 22.761 6.565 -6.768 1.00 66.38 93 GLY A O 1
ATOM 670 N N . ALA A 1 94 ? 20.877 6.531 -5.570 1.00 64.25 94 ALA A N 1
ATOM 671 C CA . ALA A 1 94 ? 20.873 5.078 -5.366 1.00 64.25 94 ALA A CA 1
ATOM 672 C C . ALA A 1 94 ? 20.483 4.338 -6.654 1.00 64.25 94 ALA A C 1
ATOM 674 O O . ALA A 1 94 ? 21.085 3.327 -7.013 1.00 64.25 94 ALA A O 1
ATOM 675 N N . VAL A 1 95 ? 19.524 4.891 -7.394 1.00 63.94 95 VAL A N 1
ATOM 676 C CA . VAL A 1 95 ? 19.130 4.406 -8.721 1.00 63.94 95 VAL A CA 1
ATOM 677 C C . VAL A 1 95 ? 20.299 4.527 -9.711 1.00 63.94 95 VAL A C 1
ATOM 679 O O . VAL A 1 95 ? 20.560 3.606 -10.489 1.00 63.94 95 VAL A O 1
ATOM 682 N N . GLU A 1 96 ? 21.068 5.613 -9.626 1.00 64.38 96 GLU A N 1
ATOM 683 C CA . GLU A 1 96 ? 22.289 5.827 -10.411 1.00 64.38 96 GLU A CA 1
ATOM 684 C C . GLU A 1 96 ? 23.421 4.855 -10.012 1.00 64.38 96 GLU A C 1
ATOM 686 O O . GLU A 1 96 ? 24.120 4.312 -10.874 1.00 64.38 96 GLU A O 1
ATOM 691 N N . ALA A 1 97 ? 23.550 4.531 -8.721 1.00 64.25 97 ALA A N 1
ATOM 692 C CA . ALA A 1 97 ? 24.491 3.529 -8.216 1.00 64.25 97 ALA A CA 1
ATOM 693 C C . ALA A 1 97 ? 24.134 2.096 -8.656 1.00 64.25 97 ALA A C 1
ATOM 695 O O . ALA A 1 97 ? 25.030 1.317 -8.993 1.00 64.25 97 ALA A O 1
ATOM 696 N N . ILE A 1 98 ? 22.843 1.753 -8.721 1.00 63.53 98 ILE A N 1
ATOM 697 C CA . ILE A 1 98 ? 22.357 0.467 -9.250 1.00 63.53 98 ILE A CA 1
ATOM 698 C C . ILE A 1 98 ? 22.619 0.381 -10.757 1.00 63.53 98 ILE A C 1
ATOM 700 O O . ILE A 1 98 ? 23.123 -0.632 -11.242 1.00 63.53 98 ILE A O 1
ATOM 704 N N . ALA A 1 99 ? 22.355 1.460 -11.499 1.00 64.75 99 ALA A N 1
ATOM 705 C CA . ALA A 1 99 ? 22.643 1.536 -12.929 1.00 64.75 99 ALA A CA 1
ATOM 706 C C . ALA A 1 99 ? 24.142 1.353 -13.230 1.00 64.75 99 ALA A C 1
ATOM 708 O O . ALA A 1 99 ? 24.510 0.673 -14.192 1.00 64.75 99 ALA A O 1
ATOM 709 N N . THR A 1 100 ? 24.997 1.922 -12.376 1.00 64.38 100 THR A N 1
ATOM 710 C CA . THR A 1 100 ? 26.458 1.810 -12.472 1.00 64.38 100 THR A CA 1
ATOM 711 C C . THR A 1 100 ? 26.942 0.412 -12.076 1.00 64.38 100 THR A C 1
ATOM 713 O O . THR A 1 100 ? 27.769 -0.169 -12.776 1.00 64.38 100 THR A O 1
ATOM 716 N N . SER A 1 101 ? 26.380 -0.173 -11.012 1.00 62.25 101 SER A N 1
ATOM 717 C CA . SER A 1 101 ? 26.734 -1.521 -10.535 1.00 62.25 101 SER A CA 1
ATOM 718 C C . SER A 1 101 ? 26.313 -2.632 -11.499 1.00 62.25 101 SER A C 1
ATOM 720 O O . SER A 1 101 ? 26.976 -3.661 -11.572 1.00 62.25 101 SER A O 1
ATOM 722 N N . LEU A 1 102 ? 25.242 -2.430 -12.273 1.00 66.25 102 LEU A N 1
ATOM 723 C CA . LEU A 1 102 ? 24.759 -3.402 -13.261 1.00 66.25 102 LEU A CA 1
ATOM 724 C C . LEU A 1 102 ? 25.533 -3.377 -14.590 1.00 66.25 102 LEU A C 1
ATOM 726 O O . LEU A 1 102 ? 25.222 -4.166 -15.482 1.00 66.25 102 LEU A O 1
ATOM 730 N N . GLY A 1 103 ? 26.526 -2.491 -14.749 1.00 65.06 103 GLY A N 1
ATOM 731 C CA . GLY A 1 103 ? 27.391 -2.465 -15.933 1.00 65.06 103 GLY A CA 1
ATOM 732 C C . GLY A 1 103 ? 26.618 -2.275 -17.243 1.00 65.06 103 GLY A C 1
ATOM 733 O O . GLY A 1 103 ? 26.920 -2.925 -18.246 1.00 65.06 103 GLY A O 1
ATOM 734 N N . LEU A 1 104 ? 25.578 -1.431 -17.230 1.00 66.62 104 LEU A N 1
ATOM 735 C CA . LEU A 1 104 ? 24.654 -1.299 -18.356 1.00 66.62 104 LEU A CA 1
ATOM 736 C C . LEU A 1 104 ? 25.385 -0.910 -19.657 1.00 66.62 104 LEU A C 1
ATOM 738 O O . LEU A 1 104 ? 26.221 -0.000 -19.660 1.00 66.62 104 LEU A O 1
ATOM 742 N N . PRO A 1 105 ? 25.060 -1.558 -20.793 1.00 60.47 105 PRO A N 1
ATOM 743 C CA . PRO A 1 105 ? 25.775 -1.362 -22.045 1.00 60.47 105 PRO A CA 1
ATOM 744 C C . PRO A 1 105 ? 25.624 0.076 -22.539 1.00 60.47 105 PRO A C 1
ATOM 746 O O . PRO A 1 105 ? 24.516 0.554 -22.791 1.00 60.47 105 PRO A O 1
ATOM 749 N N . HIS A 1 106 ? 26.754 0.755 -22.734 1.00 64.12 106 HIS A N 1
ATOM 750 C CA . HIS A 1 106 ? 26.767 2.121 -23.236 1.00 64.12 106 HIS A CA 1
ATOM 751 C C . HIS A 1 106 ? 26.204 2.150 -24.665 1.00 64.12 106 HIS A C 1
ATOM 753 O O . HIS A 1 106 ? 26.723 1.500 -25.576 1.00 64.12 106 HIS A O 1
ATOM 759 N N . ALA A 1 107 ? 25.117 2.893 -24.879 1.00 64.94 107 ALA A N 1
ATOM 760 C CA . ALA A 1 107 ? 24.415 2.906 -26.163 1.00 64.94 107 ALA A CA 1
ATOM 761 C C . ALA A 1 107 ? 25.216 3.574 -27.303 1.00 64.94 107 ALA A C 1
ATOM 763 O O . ALA A 1 107 ? 24.816 3.473 -28.463 1.00 64.94 107 ALA A O 1
ATOM 764 N N . GLY A 1 108 ? 26.350 4.221 -26.993 1.00 66.75 108 GLY A N 1
ATOM 765 C CA . GLY A 1 108 ? 27.276 4.781 -27.984 1.00 66.75 108 GLY A CA 1
ATOM 766 C C . GLY A 1 108 ? 26.635 5.833 -28.894 1.00 66.75 108 GLY A C 1
ATOM 767 O O . GLY A 1 108 ? 27.011 5.948 -30.057 1.00 66.75 108 GLY A O 1
ATOM 768 N N . LEU A 1 109 ? 25.622 6.547 -28.390 1.00 75.88 109 LEU A N 1
ATOM 769 C CA . LEU A 1 109 ? 24.890 7.576 -29.125 1.00 75.88 109 LEU A CA 1
ATOM 770 C C . LEU A 1 109 ? 25.600 8.922 -28.993 1.00 75.88 109 LEU A C 1
ATOM 772 O O . LEU A 1 109 ? 25.924 9.368 -27.893 1.00 75.88 109 LEU A O 1
ATOM 776 N N . THR A 1 110 ? 25.791 9.605 -30.118 1.00 77.50 110 THR A N 1
ATOM 777 C CA . THR A 1 110 ? 26.294 10.984 -30.115 1.00 77.50 110 THR A CA 1
ATOM 778 C C . THR A 1 110 ? 25.233 11.950 -29.572 1.00 77.50 110 THR A C 1
ATOM 780 O O . THR A 1 110 ? 24.029 11.696 -29.668 1.00 77.50 110 THR A O 1
ATOM 783 N N . ARG A 1 111 ? 25.652 13.112 -29.043 1.00 74.88 111 ARG A N 1
ATOM 784 C CA . ARG A 1 111 ? 24.712 14.139 -28.540 1.00 74.88 111 ARG A CA 1
ATOM 785 C C . ARG A 1 111 ? 23.700 14.593 -29.599 1.00 74.88 111 ARG A C 1
ATOM 787 O O . ARG A 1 111 ? 22.548 14.849 -29.266 1.00 74.88 111 ARG A O 1
ATOM 794 N N . ALA A 1 112 ? 24.105 14.633 -30.870 1.00 76.62 112 ALA A N 1
ATOM 795 C CA . ALA A 1 112 ? 23.212 14.936 -31.987 1.00 76.62 112 ALA A CA 1
ATOM 796 C C . ALA A 1 112 ? 22.149 13.839 -32.203 1.00 76.62 112 ALA A C 1
ATOM 798 O O . ALA A 1 112 ? 20.994 14.148 -32.487 1.00 76.62 112 ALA A O 1
ATOM 799 N N . GLN A 1 113 ? 22.505 12.564 -32.008 1.00 77.56 113 GLN A N 1
ATOM 800 C CA . GLN A 1 113 ? 21.573 11.439 -32.136 1.00 77.56 113 GLN A CA 1
ATOM 801 C C . GLN A 1 113 ? 20.576 11.352 -30.974 1.00 77.56 113 GLN A C 1
ATOM 803 O O . GLN A 1 113 ? 19.413 11.042 -31.213 1.00 77.56 113 GLN A O 1
ATOM 808 N N . LEU A 1 114 ? 20.971 11.693 -29.740 1.00 80.94 114 LEU A N 1
ATOM 809 C CA . LEU A 1 114 ? 20.045 11.772 -28.592 1.00 80.94 114 LEU A CA 1
ATOM 810 C C . LEU A 1 114 ? 18.917 12.801 -28.807 1.00 80.94 114 LEU A C 1
ATOM 812 O O . LEU A 1 114 ? 17.830 12.678 -28.242 1.00 80.94 114 LEU A O 1
ATOM 816 N N . GLY A 1 115 ? 19.150 13.805 -29.657 1.00 81.62 115 GLY A N 1
ATOM 817 C CA . GLY A 1 115 ? 18.142 14.791 -30.044 1.00 81.62 115 GLY A CA 1
ATOM 818 C C . GLY A 1 115 ? 17.033 14.237 -30.945 1.00 81.62 115 GLY A C 1
ATOM 819 O O . GLY A 1 115 ? 15.954 14.835 -31.008 1.00 81.62 115 GLY A O 1
ATOM 820 N N . LEU A 1 116 ? 17.261 13.101 -31.615 1.00 87.06 116 LEU A N 1
ATOM 821 C CA . LEU A 1 116 ? 16.324 12.529 -32.580 1.00 87.06 116 LEU A CA 1
ATOM 822 C C . LEU A 1 116 ? 15.054 12.017 -31.892 1.00 87.06 116 LEU A C 1
ATOM 824 O O . LEU A 1 116 ? 15.103 11.302 -30.889 1.00 87.06 116 LEU A O 1
ATOM 828 N N . ARG A 1 117 ? 13.892 12.306 -32.493 1.00 86.00 117 ARG A N 1
ATOM 829 C CA . ARG A 1 117 ? 12.579 11.871 -31.982 1.00 86.00 117 ARG A CA 1
ATOM 830 C C . ARG A 1 117 ? 12.499 10.354 -31.788 1.00 86.00 117 ARG A C 1
ATOM 832 O O . ARG A 1 117 ? 11.918 9.908 -30.809 1.00 86.00 117 ARG A O 1
ATOM 839 N N . GLN A 1 118 ? 13.104 9.573 -32.683 1.00 86.00 118 GLN A N 1
ATOM 840 C CA . GLN A 1 118 ? 13.131 8.108 -32.588 1.00 86.00 118 GLN A CA 1
ATOM 841 C C . GLN A 1 118 ? 13.859 7.616 -31.329 1.00 86.00 118 GLN A C 1
ATOM 843 O O . GLN A 1 118 ? 13.382 6.697 -30.670 1.00 86.00 118 GLN A O 1
ATOM 848 N N . VAL A 1 119 ? 14.976 8.255 -30.968 1.00 87.25 119 VAL A N 1
ATOM 849 C CA . VAL A 1 119 ? 15.751 7.911 -29.766 1.00 87.25 119 VAL A CA 1
ATOM 850 C C . VAL A 1 119 ? 14.974 8.285 -28.512 1.00 87.25 119 VAL A C 1
ATOM 852 O O . VAL A 1 119 ? 14.836 7.452 -27.622 1.00 87.25 119 VAL A O 1
ATOM 855 N N . LYS A 1 120 ? 14.372 9.481 -28.491 1.00 88.25 120 LYS A N 1
ATOM 856 C CA . LYS A 1 120 ? 13.516 9.934 -27.385 1.00 88.25 120 LYS A CA 1
ATOM 857 C C . LYS A 1 120 ? 12.336 8.995 -27.156 1.00 88.25 120 LYS A C 1
ATOM 859 O O . LYS A 1 120 ? 12.153 8.523 -26.046 1.00 88.25 120 LYS A O 1
ATOM 864 N N . VAL A 1 121 ? 11.581 8.669 -28.209 1.00 89.56 121 VAL A N 1
ATOM 865 C CA . VAL A 1 121 ? 10.429 7.757 -28.112 1.00 89.56 121 VAL A CA 1
ATOM 866 C C . VAL A 1 121 ? 10.869 6.369 -27.648 1.00 89.56 121 VAL A C 1
ATOM 868 O O . VAL A 1 121 ? 10.255 5.815 -26.745 1.00 89.56 121 VAL A O 1
ATOM 871 N N . SER A 1 122 ? 11.953 5.824 -28.208 1.00 89.81 122 SER A N 1
ATOM 872 C CA . SER A 1 122 ? 12.493 4.529 -27.777 1.00 89.81 122 SER A CA 1
ATOM 873 C C . SER A 1 122 ? 12.911 4.540 -26.304 1.00 89.81 122 SER A C 1
ATOM 875 O O . SER A 1 122 ? 12.681 3.561 -25.599 1.00 89.81 122 SER A O 1
ATOM 877 N N . GLY A 1 123 ? 13.519 5.633 -25.841 1.00 89.38 123 GLY A N 1
ATOM 878 C CA . GLY A 1 123 ? 13.914 5.806 -24.449 1.00 89.38 123 GLY A CA 1
ATOM 879 C C . GLY A 1 123 ? 12.718 5.914 -23.507 1.00 89.38 123 GLY A C 1
ATOM 880 O O . GLY A 1 123 ? 12.664 5.199 -22.512 1.00 89.38 123 GLY A O 1
ATOM 881 N N . THR A 1 124 ? 11.723 6.736 -23.851 1.00 91.50 124 THR A N 1
ATOM 882 C CA . THR A 1 124 ? 10.493 6.896 -23.062 1.00 91.50 124 THR A CA 1
ATOM 883 C C . THR A 1 124 ? 9.685 5.603 -22.994 1.00 91.50 124 THR A C 1
ATOM 885 O O . THR A 1 124 ? 9.186 5.264 -21.929 1.00 91.50 124 THR A O 1
ATOM 888 N N . LEU A 1 125 ? 9.587 4.847 -24.092 1.00 93.50 125 LEU A N 1
ATOM 889 C CA . LEU A 1 125 ? 8.928 3.538 -24.088 1.00 93.50 125 LEU A CA 1
ATOM 890 C C . LEU A 1 125 ? 9.677 2.532 -23.208 1.00 93.50 125 LEU A C 1
ATOM 892 O O . LEU A 1 125 ? 9.045 1.812 -22.444 1.00 93.50 125 LEU A O 1
ATOM 896 N N . GLY A 1 126 ? 11.013 2.506 -23.282 1.00 91.25 126 GLY A N 1
ATOM 897 C CA . GLY A 1 126 ? 11.836 1.675 -22.402 1.00 91.25 126 GLY A CA 1
ATOM 898 C C . GLY A 1 126 ? 11.622 2.015 -20.928 1.00 91.25 126 GLY A C 1
ATOM 899 O O . GLY A 1 126 ? 11.356 1.125 -20.128 1.00 91.25 126 GLY A O 1
ATOM 900 N N . ALA A 1 127 ? 11.659 3.305 -20.589 1.00 90.44 127 ALA A N 1
ATOM 901 C CA . ALA A 1 127 ? 11.372 3.797 -19.247 1.00 90.44 127 ALA A CA 1
ATOM 902 C C . ALA A 1 127 ? 9.962 3.400 -18.777 1.00 90.44 127 ALA A C 1
ATOM 904 O O . ALA A 1 127 ? 9.827 2.843 -17.695 1.00 90.44 127 ALA A O 1
ATOM 905 N N . ALA A 1 128 ? 8.931 3.612 -19.601 1.00 94.12 128 ALA A N 1
ATOM 906 C CA . ALA A 1 128 ? 7.546 3.285 -19.263 1.00 94.12 128 ALA A CA 1
ATOM 907 C C . ALA A 1 128 ? 7.339 1.783 -19.006 1.00 94.12 128 ALA A C 1
ATOM 909 O O . ALA A 1 128 ? 6.684 1.410 -18.037 1.00 94.12 128 ALA A O 1
ATOM 910 N N . VAL A 1 129 ? 7.933 0.919 -19.838 1.00 95.00 129 VAL A N 1
ATOM 911 C CA . VAL A 1 129 ? 7.919 -0.536 -19.615 1.00 95.00 129 VAL A CA 1
ATOM 912 C C . VAL A 1 129 ? 8.678 -0.894 -18.338 1.00 95.00 129 VAL A C 1
ATOM 914 O O . VAL A 1 129 ? 8.208 -1.729 -17.572 1.00 95.00 129 VAL A O 1
ATOM 917 N N . GLY A 1 130 ? 9.818 -0.243 -18.086 1.00 92.94 130 GLY A N 1
ATOM 918 C CA . GLY A 1 130 ? 10.589 -0.397 -16.853 1.00 92.94 130 GLY A CA 1
ATOM 919 C C . GLY A 1 130 ? 9.746 -0.113 -15.611 1.00 92.94 130 GLY A C 1
ATOM 920 O O . GLY A 1 130 ? 9.587 -1.009 -14.785 1.00 92.94 130 GLY A O 1
ATOM 921 N N . VAL A 1 131 ? 9.148 1.083 -15.526 1.00 93.06 131 VAL A N 1
ATOM 922 C CA . VAL A 1 131 ? 8.256 1.468 -14.416 1.00 93.06 131 VAL A CA 1
ATOM 923 C C . VAL A 1 131 ? 7.103 0.477 -14.288 1.00 93.06 131 VAL A C 1
ATOM 925 O O . VAL A 1 131 ? 6.899 -0.067 -13.211 1.00 93.06 131 VAL A O 1
ATOM 928 N N . GLY A 1 132 ? 6.397 0.171 -15.382 1.00 94.62 132 GLY A N 1
ATOM 929 C CA . GLY A 1 132 ? 5.251 -0.740 -15.352 1.00 94.62 132 GLY A CA 1
ATOM 930 C C . GLY A 1 132 ? 5.597 -2.127 -14.802 1.00 94.62 132 GLY A C 1
ATOM 931 O O . GLY A 1 132 ? 4.910 -2.629 -13.915 1.00 94.62 132 GLY A O 1
ATOM 932 N N . CYS A 1 133 ? 6.694 -2.730 -15.268 1.00 94.94 133 CYS A N 1
ATOM 933 C CA . CYS A 1 133 ? 7.170 -4.011 -14.746 1.00 94.94 133 CYS A CA 1
ATOM 934 C C . CYS A 1 133 ? 7.604 -3.909 -13.276 1.00 94.94 133 CYS A C 1
ATOM 936 O O . CYS A 1 133 ? 7.321 -4.816 -12.494 1.00 94.94 133 CYS A O 1
ATOM 938 N N . GLY A 1 134 ? 8.269 -2.815 -12.896 1.00 93.06 134 GLY A N 1
ATOM 939 C CA . GLY A 1 134 ? 8.693 -2.571 -11.518 1.00 93.06 134 GLY A CA 1
ATOM 940 C C . GLY A 1 134 ? 7.503 -2.470 -10.570 1.00 93.06 134 GLY A C 1
ATOM 941 O O . GLY A 1 134 ? 7.475 -3.140 -9.543 1.00 93.06 134 GLY A O 1
ATOM 942 N N . CYS A 1 135 ? 6.469 -1.732 -10.968 1.00 93.56 135 CYS A N 1
ATOM 943 C CA . CYS A 1 135 ? 5.227 -1.607 -10.218 1.00 93.56 135 CYS A CA 1
ATOM 944 C C . CYS A 1 135 ? 4.536 -2.966 -10.016 1.00 93.56 135 CYS A C 1
ATOM 946 O O . CYS A 1 135 ? 4.082 -3.263 -8.912 1.00 93.56 135 CYS A O 1
ATOM 948 N N . VAL A 1 136 ? 4.480 -3.821 -11.045 1.00 93.81 136 VAL A N 1
ATOM 949 C CA . VAL A 1 136 ? 3.915 -5.180 -10.920 1.00 93.81 136 VAL A CA 1
ATOM 950 C C . VAL A 1 136 ? 4.687 -6.009 -9.893 1.00 93.81 136 VAL A C 1
ATOM 952 O O . VAL A 1 136 ? 4.078 -6.672 -9.054 1.00 93.81 136 VAL A O 1
ATOM 955 N N . VAL A 1 137 ? 6.018 -5.935 -9.911 1.00 92.50 137 VAL A N 1
ATOM 956 C CA . VAL A 1 137 ? 6.859 -6.617 -8.920 1.00 92.50 137 VAL A CA 1
ATOM 957 C C . VAL A 1 137 ? 6.658 -6.024 -7.523 1.00 92.50 137 VAL A C 1
ATOM 959 O O . VAL A 1 137 ? 6.503 -6.782 -6.575 1.00 92.50 137 VAL A O 1
ATOM 962 N N . GLY A 1 138 ? 6.570 -4.703 -7.371 1.00 89.75 138 GLY A N 1
ATOM 963 C CA . GLY A 1 138 ? 6.283 -4.075 -6.077 1.00 89.75 138 GLY A CA 1
ATOM 964 C C . GLY A 1 138 ? 4.910 -4.467 -5.514 1.00 89.75 138 GLY A C 1
ATOM 965 O O . GLY A 1 138 ? 4.792 -4.771 -4.330 1.00 89.75 138 GLY A O 1
ATOM 966 N N . MET A 1 139 ? 3.882 -4.571 -6.365 1.00 89.38 139 MET A N 1
ATOM 967 C CA . MET A 1 139 ? 2.552 -5.051 -5.955 1.00 89.38 139 MET A CA 1
ATOM 968 C C . MET A 1 139 ? 2.553 -6.515 -5.516 1.00 89.38 139 MET A C 1
ATOM 970 O O . MET A 1 139 ? 1.688 -6.905 -4.736 1.00 89.38 139 MET A O 1
ATOM 974 N N . SER A 1 140 ? 3.517 -7.331 -5.958 1.00 88.75 140 SER A N 1
ATOM 975 C CA . SER A 1 140 ? 3.615 -8.724 -5.506 1.00 88.75 140 SER A CA 1
ATOM 976 C C . SER A 1 140 ? 3.833 -8.840 -3.993 1.00 88.75 140 SER A C 1
ATOM 978 O O . SER A 1 140 ? 3.466 -9.852 -3.404 1.00 88.75 140 SER A O 1
ATOM 980 N N . CYS A 1 141 ? 4.326 -7.789 -3.331 1.00 83.62 141 CYS A N 1
ATOM 981 C CA . CYS A 1 141 ? 4.445 -7.754 -1.876 1.00 83.62 141 CYS A CA 1
ATOM 982 C C . CYS A 1 141 ? 3.092 -7.781 -1.154 1.00 83.62 141 CYS A C 1
ATOM 984 O O . CYS A 1 141 ? 3.037 -8.270 -0.029 1.00 83.62 141 CYS A O 1
ATOM 986 N N . LEU A 1 142 ? 1.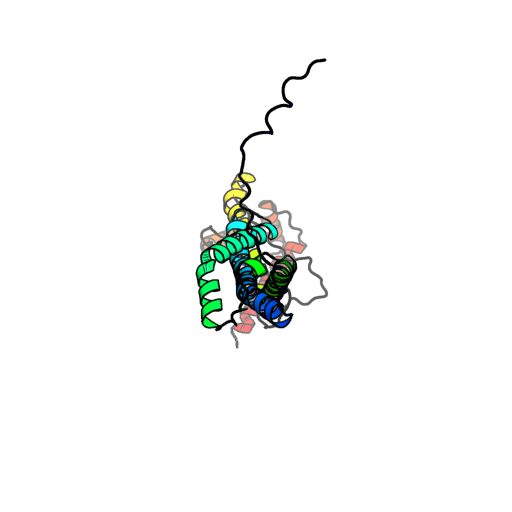996 -7.380 -1.814 1.00 84.81 142 LEU A N 1
ATOM 987 C CA . LEU A 1 142 ? 0.639 -7.565 -1.285 1.00 84.81 142 LEU A CA 1
ATOM 988 C C . LEU A 1 142 ? 0.272 -9.044 -1.136 1.00 84.81 142 LEU A C 1
ATOM 990 O O . LEU A 1 142 ? -0.504 -9.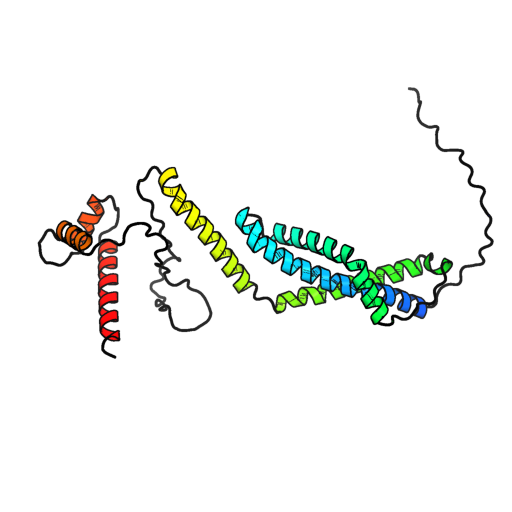378 -0.251 1.00 84.81 142 LEU A O 1
ATOM 994 N N . LEU A 1 143 ? 0.843 -9.940 -1.952 1.00 83.50 143 LEU A N 1
ATOM 995 C CA . LEU A 1 143 ? 0.589 -11.382 -1.831 1.00 83.50 143 LEU A CA 1
ATOM 996 C C . LEU A 1 143 ? 1.202 -11.980 -0.560 1.00 83.50 143 LEU A C 1
ATOM 998 O O . LEU A 1 143 ? 0.748 -13.020 -0.095 1.00 83.50 143 LEU A O 1
ATOM 1002 N N . PHE A 1 144 ? 2.231 -11.337 -0.005 1.00 80.50 144 PHE A N 1
ATOM 1003 C CA . PHE A 1 144 ? 2.885 -11.764 1.233 1.00 80.50 144 PHE A CA 1
ATOM 1004 C C . PHE A 1 144 ? 2.348 -11.037 2.471 1.00 80.50 144 PHE A C 1
ATOM 1006 O O . PHE A 1 144 ? 2.689 -11.405 3.595 1.00 80.50 144 PHE A O 1
ATOM 1013 N N . MET A 1 145 ? 1.528 -10.006 2.275 1.00 77.00 145 MET A N 1
ATOM 1014 C CA . MET A 1 145 ? 0.950 -9.209 3.344 1.00 77.00 145 MET A CA 1
ATOM 1015 C C . MET A 1 145 ? -0.390 -9.807 3.768 1.00 77.00 145 MET A C 1
ATOM 1017 O O . MET A 1 145 ? -1.289 -10.005 2.954 1.00 77.00 145 MET A O 1
ATOM 1021 N N . ASP A 1 146 ? -0.539 -10.082 5.063 1.00 80.62 146 ASP A N 1
ATOM 1022 C CA . ASP A 1 146 ? -1.808 -10.537 5.626 1.00 80.62 146 ASP A CA 1
ATOM 1023 C C . ASP A 1 146 ? -2.744 -9.338 5.829 1.00 80.62 146 ASP A C 1
ATOM 1025 O O . ASP A 1 146 ? -2.848 -8.759 6.916 1.00 80.62 146 ASP A O 1
ATOM 1029 N N . LEU A 1 147 ? -3.391 -8.943 4.732 1.00 78.50 147 LEU A N 1
ATOM 1030 C CA . LEU A 1 147 ? -4.311 -7.806 4.679 1.00 78.50 147 LEU A CA 1
ATOM 1031 C C . LEU A 1 147 ? -5.470 -7.963 5.673 1.00 78.50 147 LEU A C 1
ATOM 1033 O O . LEU A 1 147 ? -5.929 -6.981 6.255 1.00 78.50 147 LEU A O 1
ATOM 1037 N N . GLU A 1 148 ? -5.913 -9.196 5.924 1.00 77.25 148 GLU A N 1
ATOM 1038 C CA . GLU A 1 148 ? -7.031 -9.459 6.824 1.00 77.25 148 GLU A CA 1
ATOM 1039 C C . GLU A 1 148 ? -6.636 -9.249 8.292 1.00 77.25 148 GLU A C 1
ATOM 1041 O O . GLU A 1 148 ? -7.385 -8.645 9.067 1.00 77.25 148 GLU A O 1
ATOM 1046 N N . LYS A 1 149 ? -5.435 -9.683 8.696 1.00 77.12 149 LYS A N 1
ATOM 1047 C CA . LYS A 1 149 ? -4.899 -9.365 10.029 1.00 77.12 149 LYS A CA 1
ATOM 1048 C C . LYS A 1 149 ? -4.713 -7.863 10.221 1.00 77.12 149 LYS A C 1
ATOM 1050 O O . LYS A 1 149 ? -5.073 -7.361 11.289 1.00 77.12 149 LYS A O 1
ATOM 1055 N N . ALA A 1 150 ? -4.194 -7.157 9.217 1.00 75.94 150 ALA A N 1
ATOM 1056 C CA . ALA A 1 150 ? -4.017 -5.707 9.268 1.00 75.94 150 ALA A CA 1
ATOM 1057 C C . ALA A 1 150 ? -5.361 -4.976 9.445 1.00 75.94 150 ALA A C 1
ATOM 1059 O O . ALA A 1 150 ? -5.511 -4.154 10.354 1.00 75.94 150 ALA A O 1
ATOM 1060 N N . GLU A 1 151 ? -6.384 -5.345 8.669 1.00 79.62 151 GLU A N 1
ATOM 1061 C CA . GLU A 1 151 ? -7.721 -4.752 8.772 1.00 79.62 151 GLU A CA 1
ATOM 1062 C C . GLU A 1 151 ? -8.384 -5.053 10.127 1.00 79.62 151 GLU A C 1
ATOM 1064 O O . GLU A 1 151 ? -8.964 -4.165 10.759 1.00 79.62 151 GLU A O 1
ATOM 1069 N N . ARG A 1 152 ? -8.255 -6.289 10.632 1.00 76.75 152 ARG A N 1
ATOM 1070 C CA . ARG A 1 152 ? -8.758 -6.669 11.964 1.00 76.75 152 ARG A CA 1
ATOM 1071 C C . ARG A 1 152 ? -8.079 -5.870 13.074 1.00 76.75 152 ARG A C 1
ATOM 1073 O O . ARG A 1 152 ? -8.748 -5.451 14.017 1.00 76.75 152 ARG A O 1
ATOM 1080 N N . LEU A 1 153 ? -6.765 -5.660 12.991 1.00 76.12 153 LEU A N 1
ATOM 1081 C CA . LEU A 1 153 ? -6.031 -4.834 13.953 1.00 76.12 153 LEU A CA 1
ATOM 1082 C C . LEU A 1 153 ? -6.500 -3.380 13.897 1.00 76.12 153 LEU A C 1
ATOM 1084 O O . LEU A 1 153 ? -6.776 -2.805 14.949 1.00 76.12 153 LEU A O 1
ATOM 1088 N N . LYS A 1 154 ? -6.683 -2.819 12.698 1.00 79.25 154 LYS A N 1
ATOM 1089 C CA . LYS A 1 154 ? -7.210 -1.462 12.520 1.00 79.25 154 LYS A CA 1
ATOM 1090 C C . LYS A 1 154 ? -8.590 -1.302 13.160 1.00 79.25 154 LYS A C 1
ATOM 1092 O O . LYS A 1 154 ? -8.761 -0.420 13.999 1.00 79.25 154 LYS A O 1
ATOM 1097 N N . LYS A 1 155 ? -9.535 -2.200 12.850 1.00 79.25 155 LYS A N 1
ATOM 1098 C CA . LYS A 1 155 ? -10.885 -2.195 13.443 1.00 79.25 155 LYS A CA 1
ATOM 1099 C C . LYS A 1 155 ? -10.832 -2.280 14.967 1.00 79.25 155 LYS A C 1
ATOM 1101 O O . LYS A 1 155 ? -11.544 -1.550 15.642 1.00 79.25 155 LYS A O 1
ATOM 1106 N N . LYS A 1 156 ? -9.947 -3.112 15.532 1.00 76.81 156 LYS A N 1
ATOM 1107 C CA . LYS A 1 156 ? -9.757 -3.201 16.991 1.00 76.81 156 LYS A CA 1
ATOM 1108 C C . LYS A 1 156 ? -9.260 -1.891 17.606 1.00 76.81 156 LYS A C 1
ATOM 1110 O O . LYS A 1 156 ? -9.678 -1.559 18.713 1.00 76.81 156 LYS A O 1
ATOM 1115 N N . VAL A 1 157 ? -8.360 -1.170 16.935 1.00 79.75 157 VAL A N 1
ATOM 1116 C CA . VAL A 1 157 ? -7.851 0.123 17.424 1.00 79.75 157 VAL A CA 1
ATOM 1117 C C . VAL A 1 157 ? -8.932 1.198 17.325 1.00 79.75 157 VAL A C 1
ATOM 1119 O O . VAL A 1 157 ? -9.158 1.906 18.301 1.00 79.75 157 VAL A O 1
ATOM 1122 N N . GLU A 1 158 ? -9.631 1.284 16.194 1.00 80.81 158 GLU A N 1
ATOM 1123 C CA . GLU A 1 158 ? -10.735 2.228 15.988 1.00 80.81 158 GLU A CA 1
ATOM 1124 C C . GLU A 1 158 ? -11.843 2.025 17.026 1.00 80.81 158 GLU A C 1
ATOM 1126 O O . GLU A 1 158 ? -12.233 2.958 17.729 1.00 80.81 158 GLU A O 1
ATOM 1131 N N . LEU A 1 159 ? -12.271 0.774 17.197 1.00 80.25 159 LEU A N 1
ATOM 1132 C CA . LEU A 1 159 ? -13.319 0.417 18.135 1.00 80.25 159 LEU A CA 1
ATOM 1133 C C . LEU A 1 159 ? -12.896 0.710 19.582 1.00 80.25 159 LEU A C 1
ATOM 1135 O O . LEU A 1 159 ? -13.674 1.269 20.348 1.00 80.25 159 LEU A O 1
ATOM 1139 N N . ARG A 1 160 ? -11.642 0.412 19.956 1.00 80.00 160 ARG A N 1
ATOM 1140 C CA . ARG A 1 160 ? -11.097 0.755 21.280 1.00 80.00 160 ARG A CA 1
ATOM 1141 C C . ARG A 1 160 ? -11.141 2.259 21.546 1.00 80.00 160 ARG A C 1
ATOM 1143 O O . ARG A 1 160 ? -11.487 2.652 22.657 1.00 80.00 160 ARG A O 1
ATOM 1150 N N . THR A 1 161 ? -10.771 3.085 20.570 1.00 79.00 161 THR A N 1
ATOM 1151 C CA . THR A 1 161 ? -10.818 4.546 20.720 1.00 79.00 161 THR A CA 1
ATOM 1152 C C . THR A 1 161 ? -12.250 5.017 20.940 1.00 79.00 161 THR A C 1
ATOM 1154 O O . THR A 1 161 ? -12.499 5.756 2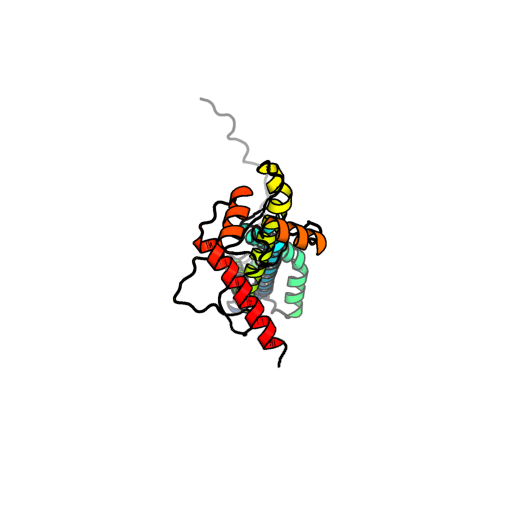1.887 1.00 79.00 161 THR A O 1
ATOM 1157 N N . LEU A 1 162 ? -13.198 4.516 20.142 1.00 77.62 162 LEU A N 1
ATOM 1158 C CA . LEU A 1 162 ? -14.618 4.816 20.316 1.00 77.62 162 LEU A CA 1
ATOM 1159 C C . LEU A 1 162 ? -15.112 4.417 21.716 1.00 77.62 162 LEU A C 1
ATOM 1161 O O . LEU A 1 162 ? -15.760 5.217 22.388 1.00 77.62 162 LEU A O 1
ATOM 1165 N N . TYR A 1 163 ? -14.755 3.215 22.183 1.00 76.44 163 TYR A N 1
ATOM 1166 C CA . TYR A 1 163 ? -15.079 2.743 23.532 1.00 76.44 163 TYR A CA 1
ATOM 1167 C C . TYR A 1 163 ? -14.536 3.667 24.615 1.00 76.44 163 TYR A C 1
ATOM 1169 O O . TYR A 1 163 ? -15.271 4.031 25.531 1.00 76.44 163 TYR A O 1
ATOM 1177 N N . ALA A 1 164 ? -13.263 4.053 24.518 1.00 77.25 164 ALA A N 1
ATOM 1178 C CA . ALA A 1 164 ? -12.634 4.931 25.494 1.00 77.25 164 ALA A CA 1
ATOM 1179 C C . ALA A 1 164 ? -13.348 6.289 25.563 1.00 77.25 164 ALA A C 1
ATOM 1181 O O . ALA A 1 164 ? -13.708 6.728 26.653 1.00 77.25 164 ALA A O 1
ATOM 1182 N N . THR A 1 165 ? -13.632 6.904 24.411 1.00 77.19 165 THR A N 1
ATOM 1183 C CA . THR A 1 165 ? -14.354 8.181 24.338 1.00 77.19 165 THR A CA 1
ATOM 1184 C C . THR A 1 165 ? -15.768 8.071 24.908 1.00 77.19 165 THR A C 1
ATOM 1186 O O . THR A 1 165 ? -16.172 8.909 25.713 1.00 77.19 165 THR A O 1
ATOM 1189 N N . LEU A 1 166 ? -16.515 7.016 24.564 1.00 77.12 166 LEU A N 1
ATOM 1190 C CA . LEU A 1 166 ? -17.868 6.804 25.091 1.00 77.12 166 LEU A CA 1
ATOM 1191 C C . LEU A 1 166 ? -17.875 6.573 26.605 1.00 77.12 166 LEU A C 1
ATOM 1193 O O . LEU A 1 166 ? -18.740 7.100 27.298 1.00 77.12 166 LEU A O 1
ATOM 1197 N N . MET A 1 167 ? -16.907 5.829 27.140 1.00 74.06 167 MET A N 1
ATOM 1198 C CA . MET A 1 167 ? -16.807 5.596 28.584 1.00 74.06 167 MET A CA 1
ATOM 1199 C C . MET A 1 167 ? -16.408 6.862 29.353 1.00 74.06 167 MET A C 1
ATOM 1201 O O . MET A 1 167 ? -16.885 7.090 30.466 1.00 74.06 167 MET A O 1
ATOM 1205 N N . GLU A 1 168 ? -15.555 7.705 28.772 1.00 75.31 168 GLU A N 1
ATOM 1206 C CA . GLU A 1 168 ? -15.044 8.909 29.431 1.00 75.31 168 GLU A CA 1
ATOM 1207 C C . GLU A 1 168 ? -16.008 10.104 29.351 1.00 75.31 168 GLU A C 1
ATOM 1209 O O . GLU A 1 168 ? -16.160 10.842 30.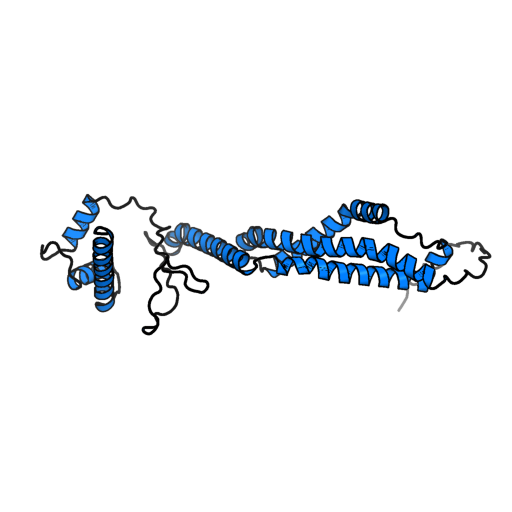327 1.00 75.31 168 GLU A O 1
ATOM 1214 N N . GLU A 1 169 ? -16.699 10.282 28.224 1.00 76.62 169 GLU A N 1
ATOM 1215 C CA . GLU A 1 169 ? -17.542 11.460 27.964 1.00 76.62 169 GLU A CA 1
ATOM 1216 C C . GLU A 1 169 ? -19.038 11.143 27.830 1.00 76.62 169 GLU A C 1
ATOM 1218 O O . GLU A 1 169 ? -19.872 12.051 27.911 1.00 76.62 169 GLU A O 1
ATOM 1223 N N . GLY A 1 170 ? -19.414 9.870 27.674 1.00 71.38 170 GLY A N 1
ATOM 1224 C CA . GLY A 1 170 ? -20.806 9.465 27.459 1.00 71.38 170 GLY A CA 1
ATOM 1225 C C . GLY A 1 170 ? -21.712 9.799 28.642 1.00 71.38 170 GLY A C 1
ATOM 1226 O O . GLY A 1 170 ? -22.769 10.395 28.455 1.00 71.38 170 GLY A O 1
ATOM 1227 N N . HIS A 1 171 ? -21.267 9.525 29.872 1.00 71.56 171 HIS A N 1
ATOM 1228 C CA . HIS A 1 171 ? -22.039 9.839 31.082 1.00 71.56 171 HIS A CA 1
ATOM 1229 C C . HIS A 1 171 ? -22.329 11.351 31.211 1.00 71.56 171 HIS A C 1
ATOM 1231 O O . HIS A 1 171 ? -23.449 11.745 31.536 1.00 71.56 171 HIS A O 1
ATOM 1237 N N . LYS A 1 172 ? -21.364 12.209 30.837 1.00 76.94 172 LYS A N 1
ATOM 1238 C CA . LYS A 1 172 ? -21.530 13.675 30.820 1.00 76.94 172 LYS A CA 1
ATOM 1239 C C . LYS A 1 172 ? -22.492 14.141 29.733 1.00 76.94 172 LYS A C 1
ATOM 1241 O O . LYS A 1 172 ? -23.282 15.045 29.975 1.00 76.94 172 LYS A O 1
ATOM 1246 N N . SER A 1 173 ? -22.427 13.528 28.552 1.00 72.94 173 SER A N 1
ATOM 1247 C CA . SER A 1 173 ? -23.261 13.909 27.404 1.00 72.94 173 SER A CA 1
ATOM 1248 C C . SER A 1 173 ? -24.732 13.534 27.593 1.00 72.94 173 SER A C 1
ATOM 1250 O O . SER A 1 173 ? -25.609 14.221 27.078 1.00 72.94 173 SER A O 1
ATOM 1252 N N . ILE A 1 174 ? -25.005 12.464 28.345 1.00 76.12 174 ILE A N 1
ATOM 1253 C CA . ILE A 1 174 ? -26.361 11.946 28.592 1.00 76.12 174 ILE A CA 1
ATOM 1254 C C . ILE A 1 174 ? -26.920 12.463 29.937 1.00 76.12 174 ILE A C 1
ATOM 1256 O O . ILE A 1 174 ? -28.102 12.298 30.227 1.00 76.12 174 ILE A O 1
ATOM 1260 N N . GLY A 1 175 ? -26.097 13.130 30.758 1.00 72.81 175 GLY A N 1
ATOM 1261 C CA . GLY A 1 175 ? -26.501 13.638 32.073 1.00 72.81 175 GLY A CA 1
ATOM 1262 C C . GLY A 1 175 ? -26.779 12.533 33.097 1.00 72.81 175 GLY A C 1
ATOM 1263 O O . GLY A 1 175 ? -27.589 12.728 33.999 1.00 72.81 175 GLY A O 1
ATOM 1264 N N . ALA A 1 176 ? -26.136 11.373 32.947 1.00 68.31 176 ALA A N 1
ATOM 1265 C CA . ALA A 1 176 ? -26.307 10.214 33.820 1.00 68.31 176 ALA A CA 1
ATOM 1266 C C . ALA A 1 176 ? -25.080 10.032 34.727 1.00 68.31 176 ALA A C 1
ATOM 1268 O O . ALA A 1 176 ? -23.952 10.256 34.290 1.00 68.31 176 ALA A O 1
ATOM 1269 N N . GLU A 1 177 ? -25.274 9.586 35.975 1.00 61.88 177 GLU A N 1
ATOM 1270 C CA . GLU A 1 177 ? -24.149 9.262 36.876 1.00 61.88 177 GLU A CA 1
ATOM 1271 C C . GLU A 1 177 ? -23.334 8.060 36.378 1.00 61.88 177 GLU A C 1
ATOM 1273 O O . GLU A 1 177 ? -22.118 8.004 36.570 1.00 61.88 177 GLU A O 1
ATOM 1278 N N . HIS A 1 178 ? -23.983 7.123 35.681 1.00 56.59 178 HIS A N 1
ATOM 1279 C CA . HIS A 1 178 ? -23.357 5.916 35.154 1.00 56.59 178 HIS A CA 1
ATOM 1280 C C . HIS A 1 178 ? -23.837 5.619 33.731 1.00 56.59 178 HIS A C 1
ATOM 1282 O O . HIS A 1 178 ? -25.020 5.735 33.419 1.00 56.59 178 HIS A O 1
ATOM 1288 N N . CYS A 1 179 ? -22.904 5.215 32.867 1.00 56.91 179 CYS A N 1
ATOM 1289 C CA . CYS A 1 179 ? -23.172 4.770 31.504 1.00 56.91 179 CYS A CA 1
ATOM 1290 C C . CYS A 1 179 ? -22.476 3.421 31.292 1.00 56.91 179 CYS A C 1
ATOM 1292 O O . CYS A 1 179 ? -21.280 3.301 31.550 1.00 56.91 179 CYS A O 1
ATOM 1294 N N . ALA A 1 180 ? -23.218 2.420 30.821 1.00 64.81 180 ALA A N 1
ATOM 1295 C CA . ALA A 1 180 ? -22.701 1.105 30.456 1.00 64.81 180 ALA A CA 1
ATOM 1296 C C . ALA A 1 180 ? -22.988 0.856 28.971 1.00 64.81 180 ALA A C 1
ATOM 1298 O O . ALA A 1 180 ? -24.065 1.192 28.482 1.00 64.81 180 ALA A O 1
ATOM 1299 N N . LEU A 1 181 ? -22.021 0.291 28.249 1.00 62.28 181 LEU A N 1
ATOM 1300 C CA . LEU A 1 181 ? -22.140 -0.018 26.826 1.00 62.28 181 LEU A CA 1
ATOM 1301 C C . LEU A 1 181 ? -22.092 -1.533 26.658 1.00 62.28 181 LEU A C 1
ATOM 1303 O O . LEU A 1 181 ? -21.090 -2.162 26.995 1.00 62.28 181 LEU A O 1
ATOM 1307 N N . PHE A 1 182 ? -23.183 -2.102 26.152 1.00 63.41 182 PHE A N 1
ATOM 1308 C CA . PHE A 1 182 ? -23.312 -3.532 25.897 1.00 63.41 182 PHE A CA 1
ATOM 1309 C C . PHE A 1 182 ? -23.046 -3.815 24.417 1.00 63.41 182 PHE A C 1
ATOM 1311 O O . PHE A 1 182 ? -23.681 -3.237 23.537 1.00 63.41 182 PHE A O 1
ATOM 1318 N N . LEU A 1 183 ? -22.085 -4.698 24.155 1.00 55.47 183 LEU A N 1
ATOM 1319 C CA . LEU A 1 183 ? -21.763 -5.219 22.830 1.00 55.47 183 LEU A CA 1
ATOM 1320 C C . LEU A 1 183 ? -22.552 -6.504 22.589 1.00 55.47 183 LEU A C 1
ATOM 1322 O O . LEU A 1 183 ? -22.304 -7.502 23.261 1.00 55.47 183 LEU A O 1
ATOM 1326 N N . LEU A 1 184 ? -23.467 -6.482 21.624 1.00 48.56 184 LEU A N 1
ATOM 1327 C CA . LEU A 1 184 ? -24.147 -7.672 21.113 1.00 48.56 184 LEU A CA 1
ATOM 1328 C C . LEU A 1 184 ? -23.572 -8.010 19.732 1.00 48.56 184 LEU A C 1
ATOM 1330 O O . LEU A 1 184 ? -23.576 -7.157 18.846 1.00 48.56 184 LEU A O 1
ATOM 1334 N N . ASP A 1 185 ? -23.068 -9.232 19.563 1.00 48.03 185 ASP A N 1
ATOM 1335 C CA . ASP A 1 185 ? -22.572 -9.756 18.282 1.00 48.03 185 ASP A CA 1
ATOM 1336 C C . ASP A 1 185 ? -23.699 -10.575 17.619 1.00 48.03 185 ASP A C 1
ATOM 1338 O O . ASP A 1 185 ? -23.906 -11.713 18.017 1.00 48.03 185 ASP A O 1
ATOM 1342 N N . GLU A 1 186 ? -24.450 -9.952 16.692 1.00 55.47 186 GLU A N 1
ATOM 1343 C CA . GLU A 1 186 ? -25.533 -10.485 15.816 1.00 55.47 186 GLU A CA 1
ATOM 1344 C C . GLU A 1 186 ? -26.640 -11.407 16.429 1.00 55.47 186 GLU A C 1
ATOM 1346 O O . GLU A 1 186 ? -26.537 -11.890 17.554 1.00 55.47 186 GLU A O 1
ATOM 1351 N N . PRO A 1 187 ? -27.809 -11.591 15.767 1.00 41.09 187 PRO A N 1
ATOM 1352 C CA . PRO A 1 187 ? -28.963 -12.237 16.396 1.00 41.09 187 PRO A CA 1
ATOM 1353 C C . PRO A 1 187 ? -28.752 -13.747 16.567 1.00 41.09 187 PRO A C 1
ATOM 1355 O O . PRO A 1 187 ? -28.419 -14.457 15.622 1.00 41.09 187 PRO A O 1
ATOM 1358 N N . TYR A 1 188 ? -29.008 -14.232 17.782 1.00 43.84 188 TYR A N 1
ATOM 1359 C CA . TYR A 1 188 ? -29.013 -15.645 18.163 1.00 43.84 188 TYR A CA 1
ATOM 1360 C C . TYR A 1 188 ? -29.860 -16.498 17.194 1.00 43.84 188 TYR A C 1
ATOM 1362 O O . TYR A 1 188 ? -31.089 -16.398 17.181 1.00 43.84 188 TYR A O 1
ATOM 1370 N N . ASP A 1 189 ? -29.204 -17.343 16.388 1.00 42.94 189 ASP A N 1
ATOM 1371 C CA . ASP A 1 189 ? -29.854 -18.396 15.600 1.00 42.94 189 ASP A CA 1
ATOM 1372 C C . ASP A 1 189 ? -29.951 -19.670 16.463 1.00 42.94 189 ASP A C 1
ATOM 1374 O O . ASP A 1 189 ? -28.921 -20.287 16.754 1.00 42.94 189 ASP A O 1
ATOM 1378 N N . PRO A 1 190 ? -31.159 -20.114 16.863 1.00 44.28 190 PRO A N 1
ATOM 1379 C CA . PRO A 1 190 ? -31.347 -21.283 17.726 1.00 44.28 190 PRO A CA 1
ATOM 1380 C C . PRO A 1 190 ? -30.892 -22.613 17.095 1.00 44.28 190 PRO A C 1
ATOM 1382 O O . PRO A 1 190 ? -30.987 -23.656 17.740 1.00 44.28 190 PRO A O 1
ATOM 1385 N N . LYS A 1 191 ? -30.434 -22.615 15.834 1.00 39.09 191 LYS A N 1
ATOM 1386 C CA . LYS A 1 191 ? -29.950 -23.808 15.120 1.00 39.09 191 LYS A CA 1
ATOM 1387 C C . LYS A 1 191 ? -28.428 -23.946 15.081 1.00 39.09 191 LYS A C 1
ATOM 1389 O O . LYS A 1 191 ? -27.943 -24.961 14.582 1.00 39.09 191 LYS A O 1
ATOM 1394 N N . VAL A 1 192 ? -27.678 -22.961 15.576 1.00 43.03 192 VAL A N 1
ATOM 1395 C CA . VAL A 1 192 ? -26.209 -22.974 15.556 1.00 43.03 192 VAL A CA 1
ATOM 1396 C C . VAL A 1 192 ? -25.697 -23.152 16.983 1.00 43.03 192 VAL A C 1
ATOM 1398 O O . VAL A 1 192 ? -25.883 -22.281 17.828 1.00 43.03 192 VAL A O 1
ATOM 1401 N N . GLU A 1 193 ? -25.066 -24.296 17.271 1.00 37.41 193 GLU A N 1
ATOM 1402 C CA . GLU A 1 193 ? -24.441 -24.529 18.577 1.00 37.41 193 GLU A CA 1
ATOM 1403 C C . GLU A 1 193 ? -23.387 -23.447 18.878 1.00 37.41 193 GLU A C 1
ATOM 1405 O O . GLU A 1 193 ? -22.565 -23.121 18.011 1.00 37.41 193 GLU A O 1
ATOM 1410 N N . PRO A 1 194 ? -23.366 -22.898 20.105 1.00 37.84 194 PRO A N 1
ATOM 1411 C CA . PRO A 1 194 ? -22.373 -21.915 20.498 1.00 37.84 194 PRO A CA 1
ATOM 1412 C C . PRO A 1 194 ? -20.994 -22.580 20.557 1.00 37.84 194 PRO A C 1
ATOM 1414 O O . PRO A 1 194 ? -20.707 -23.387 21.443 1.00 37.84 194 PRO A O 1
ATOM 1417 N N . LYS A 1 195 ? -20.107 -22.224 19.624 1.00 34.81 195 LYS A N 1
ATOM 1418 C CA . LYS A 1 195 ? -18.696 -22.619 19.698 1.00 34.81 195 LYS A CA 1
ATOM 1419 C C . LYS A 1 195 ? -18.071 -21.990 20.945 1.00 34.81 195 LYS A C 1
ATOM 1421 O O . LYS A 1 195 ? -17.969 -20.767 21.048 1.00 34.81 195 LYS A O 1
ATOM 1426 N N . ARG A 1 196 ? -17.641 -22.821 21.901 1.00 31.31 196 ARG A N 1
ATOM 1427 C CA . ARG A 1 196 ? -16.850 -22.371 23.055 1.00 31.31 196 ARG A CA 1
ATOM 1428 C C . ARG A 1 196 ? -15.521 -21.787 22.581 1.00 31.31 196 ARG A C 1
ATOM 1430 O O . ARG A 1 196 ? -14.829 -22.374 21.752 1.00 31.31 196 ARG A O 1
ATOM 1437 N N . ALA A 1 197 ? -15.150 -20.648 23.158 1.00 33.12 197 ALA A N 1
ATOM 1438 C CA . ALA A 1 197 ? -13.845 -20.039 22.955 1.00 33.12 197 ALA A CA 1
ATOM 1439 C C . ALA A 1 197 ? -12.747 -20.984 23.475 1.00 33.12 197 ALA A C 1
ATOM 1441 O O . ALA A 1 197 ? -12.594 -21.151 24.683 1.00 33.12 197 ALA A O 1
ATOM 1442 N N . GLY A 1 198 ? -12.000 -21.614 22.565 1.00 33.94 198 GLY A N 1
ATOM 1443 C CA . GLY A 1 198 ? -10.838 -22.429 22.928 1.00 33.94 198 GLY A CA 1
ATOM 1444 C C . GLY A 1 198 ? -10.441 -23.518 21.934 1.00 33.94 198 GLY A C 1
ATOM 1445 O O . GLY A 1 198 ? -9.276 -23.903 21.927 1.00 33.94 198 GLY A O 1
ATOM 1446 N N . GLU A 1 199 ? -11.337 -23.990 21.067 1.00 31.23 199 GLU A N 1
ATOM 1447 C CA . GLU A 1 199 ? -10.962 -24.992 20.063 1.00 31.23 199 GLU A CA 1
ATOM 1448 C C . GLU A 1 199 ? -10.517 -24.319 18.765 1.00 31.23 199 GLU A C 1
ATOM 1450 O O . GLU A 1 199 ? -11.256 -23.570 18.127 1.00 31.23 199 GLU A O 1
ATOM 1455 N N . GLY A 1 200 ? -9.246 -24.543 18.428 1.00 34.94 200 GLY A N 1
ATOM 1456 C CA . GLY A 1 200 ? -8.586 -23.957 17.274 1.00 34.94 200 GLY A CA 1
ATOM 1457 C C . GLY A 1 200 ? -9.308 -24.276 15.969 1.00 34.94 200 GLY A C 1
ATOM 1458 O O . GLY A 1 200 ? -9.666 -25.416 15.692 1.00 34.94 200 GLY A O 1
ATOM 1459 N N . GLY A 1 201 ? -9.478 -23.251 15.144 1.00 27.95 201 GLY A N 1
ATOM 1460 C CA . GLY A 1 201 ? -10.025 -23.392 13.806 1.00 27.95 201 GLY A CA 1
ATOM 1461 C C . GLY A 1 201 ? -10.453 -22.047 13.250 1.00 27.95 201 GLY A C 1
ATOM 1462 O O . GLY A 1 201 ? -11.180 -21.299 13.891 1.00 27.95 201 GLY A O 1
ATOM 1463 N N . GLU A 1 202 ? -9.940 -21.739 12.069 1.00 41.62 202 GLU A N 1
ATOM 1464 C CA . GLU A 1 202 ? -10.207 -20.551 11.271 1.00 41.62 202 GLU A CA 1
ATOM 1465 C C . GLU A 1 202 ? -11.710 -20.248 11.114 1.00 41.62 202 GLU A C 1
ATOM 1467 O O . GLU A 1 202 ? -12.523 -21.144 10.893 1.00 41.62 202 GLU A O 1
ATOM 1472 N N . GLY A 1 203 ? -12.056 -18.958 11.153 1.00 29.67 203 GLY A N 1
ATOM 1473 C CA . GLY A 1 203 ? -13.348 -18.445 10.694 1.00 29.67 203 GLY A CA 1
ATOM 1474 C C . GLY A 1 203 ? -14.338 -18.077 11.801 1.00 29.67 203 GLY A C 1
ATOM 1475 O O . GLY A 1 203 ? -14.860 -18.949 12.480 1.00 29.67 203 GLY A O 1
ATOM 1476 N N . GLY A 1 204 ? -14.634 -16.773 11.881 1.00 33.16 204 GLY A N 1
ATOM 1477 C CA . GLY A 1 204 ? -15.925 -16.218 12.307 1.00 33.16 204 GLY A CA 1
ATOM 1478 C C . GLY A 1 204 ? -16.378 -16.485 13.745 1.00 33.16 204 GLY A C 1
ATOM 1479 O O . GLY A 1 204 ? -16.685 -17.609 14.123 1.00 33.16 204 GLY A O 1
ATOM 1480 N N . GLY A 1 205 ? -16.531 -15.411 14.515 1.00 27.52 205 GLY A N 1
ATOM 1481 C CA . GLY A 1 205 ? -17.204 -15.441 15.811 1.00 27.52 205 GLY A CA 1
ATOM 1482 C C . GLY A 1 205 ? -16.329 -14.809 16.868 1.00 27.52 205 GLY A C 1
ATOM 1483 O O . GLY A 1 205 ? -15.451 -15.454 17.443 1.00 27.52 205 GLY A O 1
ATOM 1484 N N . LEU A 1 206 ? -16.547 -13.518 17.099 1.00 35.72 206 LEU A N 1
ATOM 1485 C CA . LEU A 1 206 ? -15.949 -12.795 18.202 1.00 35.72 206 LEU A CA 1
ATOM 1486 C C . LEU A 1 206 ? -16.681 -13.260 19.470 1.00 35.72 206 LEU A C 1
ATOM 1488 O O . LEU A 1 206 ? -17.570 -12.588 19.975 1.00 35.72 206 LEU A O 1
ATOM 1492 N N . GLY A 1 207 ? -16.334 -14.465 19.939 1.00 30.97 207 GLY A N 1
ATOM 1493 C CA . GLY A 1 207 ? -16.898 -15.070 21.139 1.00 30.97 207 GLY A CA 1
ATOM 1494 C C . GLY A 1 207 ? -16.962 -14.044 22.261 1.00 30.97 207 GLY A C 1
ATOM 1495 O O . GLY A 1 207 ? -15.964 -13.372 22.517 1.00 30.97 207 GLY A O 1
ATOM 1496 N N . ILE A 1 208 ? -18.159 -13.915 22.840 1.00 35.47 208 ILE A N 1
ATOM 1497 C CA . ILE A 1 208 ? -18.587 -12.975 23.881 1.00 35.47 208 ILE A CA 1
ATOM 1498 C C . ILE A 1 208 ? -17.391 -12.487 24.701 1.00 35.47 208 ILE A C 1
ATOM 1500 O O . ILE A 1 208 ? -16.997 -13.076 25.709 1.00 35.47 208 ILE A O 1
ATOM 1504 N N . PHE A 1 209 ? -16.803 -11.377 24.256 1.00 31.70 209 PHE A N 1
ATOM 1505 C CA . PHE A 1 209 ? -15.859 -10.619 25.053 1.00 31.70 209 PHE A CA 1
ATOM 1506 C C . PHE A 1 209 ? -16.694 -9.805 26.043 1.00 31.70 209 PHE A C 1
ATOM 1508 O O . PHE A 1 209 ? -16.803 -8.587 25.960 1.00 31.70 209 PHE A O 1
ATOM 1515 N N . LEU A 1 210 ? -17.212 -10.496 27.059 1.00 32.19 210 LEU A N 1
ATOM 1516 C CA . LEU A 1 210 ? -17.457 -9.937 28.389 1.00 32.19 210 LEU A CA 1
ATOM 1517 C C . LEU A 1 210 ? -16.104 -9.616 29.061 1.00 32.19 210 LEU A C 1
ATOM 1519 O O . LEU A 1 210 ? -15.914 -9.818 30.255 1.00 32.19 210 LEU A O 1
ATOM 1523 N N . THR A 1 211 ? -15.116 -9.097 28.319 1.00 33.62 211 THR A N 1
ATOM 1524 C CA . THR A 1 211 ? -14.077 -8.309 28.970 1.00 33.62 211 THR A CA 1
ATOM 1525 C C . THR A 1 211 ? -14.736 -7.012 29.365 1.00 33.62 211 THR A C 1
ATOM 1527 O O . THR A 1 211 ? -14.836 -6.073 28.576 1.00 33.62 211 THR A O 1
ATOM 1530 N N . SER A 1 212 ? -15.158 -6.983 30.623 1.00 34.75 212 SER A N 1
ATOM 1531 C CA . SER A 1 212 ? -14.921 -5.845 31.494 1.00 34.75 212 SER A CA 1
ATOM 1532 C C . SER A 1 212 ? -13.596 -5.161 31.112 1.00 34.75 212 SER A C 1
ATOM 1534 O O . SER A 1 212 ? -12.512 -5.523 31.556 1.00 34.75 212 SER A O 1
ATOM 1536 N N . LEU A 1 213 ? -13.681 -4.180 30.222 1.00 40.12 213 LEU A N 1
ATOM 1537 C CA . LEU A 1 213 ? -12.744 -3.064 30.124 1.00 40.12 213 LEU A CA 1
ATOM 1538 C C . LEU A 1 213 ? -13.502 -1.783 30.488 1.00 40.12 213 LEU A C 1
ATOM 1540 O O . LEU A 1 213 ? -13.318 -0.723 29.901 1.00 40.12 213 LEU A O 1
ATOM 1544 N N . GLY A 1 214 ? -14.392 -1.930 31.468 1.00 37.16 214 GLY A N 1
ATOM 1545 C CA . GLY A 1 214 ? -15.376 -0.943 31.878 1.00 37.16 214 GLY A CA 1
ATOM 1546 C C . GLY A 1 214 ? -15.889 -1.211 33.288 1.00 37.16 214 GLY A C 1
ATOM 1547 O O . GLY A 1 214 ? -17.066 -1.024 33.552 1.00 37.16 214 GLY A O 1
ATOM 1548 N N . TRP A 1 215 ? -15.021 -1.647 34.202 1.00 33.94 215 TRP A N 1
ATOM 1549 C CA . TRP A 1 215 ? -15.254 -1.442 35.628 1.00 33.94 215 TRP A CA 1
ATOM 1550 C C . TRP A 1 215 ? -14.101 -0.597 36.169 1.00 33.94 215 TRP A C 1
ATOM 1552 O O . TRP A 1 215 ? -13.024 -1.095 36.480 1.00 33.94 215 TRP A O 1
ATOM 1562 N N . LYS A 1 216 ? -14.315 0.722 36.225 1.00 36.72 216 LYS A N 1
ATOM 1563 C CA . LYS A 1 216 ? -13.454 1.665 36.961 1.00 36.72 216 LYS A CA 1
ATOM 1564 C C . LYS A 1 216 ? -14.010 1.954 38.363 1.00 36.72 216 LYS A C 1
ATOM 1566 O O . LYS A 1 216 ? -13.623 2.933 38.991 1.00 36.72 216 LYS A O 1
ATOM 1571 N N . GLY A 1 217 ? -14.946 1.131 38.836 1.00 40.94 217 GLY A N 1
ATOM 1572 C CA . GLY A 1 217 ? -15.318 1.074 40.244 1.00 40.94 217 GLY A CA 1
ATOM 1573 C C . GLY A 1 217 ? -14.321 0.221 41.028 1.00 40.94 217 GLY A C 1
ATOM 1574 O O . GLY A 1 217 ? -13.581 -0.581 40.464 1.00 40.94 217 GLY A O 1
ATOM 1575 N N . LYS A 1 218 ? -14.299 0.368 42.349 1.00 40.00 218 LYS A N 1
ATOM 1576 C CA . LYS A 1 218 ? -13.692 -0.648 43.213 1.00 40.00 218 LYS A CA 1
ATOM 1577 C C . LYS A 1 218 ? -14.424 -1.970 42.934 1.00 40.00 218 LYS A C 1
ATOM 1579 O O . LYS A 1 218 ? -15.649 -1.945 42.795 1.00 40.00 218 LYS A O 1
ATOM 1584 N N . GLU A 1 219 ? -13.711 -3.088 42.785 1.00 46.16 219 GLU A N 1
ATOM 1585 C CA . GLU A 1 219 ? -14.376 -4.396 42.804 1.00 46.16 219 GLU A CA 1
ATOM 1586 C C . GLU A 1 219 ? -15.234 -4.452 44.076 1.00 46.16 219 GLU A C 1
ATOM 1588 O O . GLU A 1 219 ? -14.721 -4.110 45.152 1.00 46.16 219 GLU A O 1
ATOM 1593 N N . PRO A 1 220 ? -16.532 -4.782 43.967 1.00 55.59 220 PRO A N 1
ATOM 1594 C CA . PRO A 1 220 ? -17.411 -4.778 45.119 1.00 55.59 220 PRO A CA 1
ATOM 1595 C C . PRO A 1 220 ? -16.837 -5.722 46.172 1.00 55.59 220 PRO A C 1
ATOM 1597 O O . PRO A 1 220 ? -16.480 -6.871 45.904 1.00 55.59 220 PRO A O 1
ATOM 1600 N N . THR A 1 221 ? -16.683 -5.205 47.385 1.00 68.94 221 THR A N 1
ATOM 1601 C CA . THR A 1 221 ? -16.141 -5.986 48.496 1.00 68.94 221 THR A CA 1
ATOM 1602 C C . THR A 1 221 ? -17.143 -7.095 48.824 1.00 68.94 221 THR A C 1
ATOM 1604 O O . THR A 1 221 ? -18.346 -6.880 48.705 1.00 68.94 221 THR A O 1
ATOM 1607 N N . LYS A 1 222 ? -16.698 -8.264 49.311 1.00 68.81 222 LYS A N 1
ATOM 1608 C CA . LYS A 1 222 ? -17.615 -9.349 49.731 1.00 68.81 222 LYS A CA 1
ATOM 1609 C C . LYS A 1 222 ? -18.747 -8.869 50.652 1.00 68.81 222 LYS A C 1
ATOM 1611 O O . LYS A 1 222 ? -19.856 -9.364 50.570 1.00 68.81 222 LYS A O 1
ATOM 1616 N N . GLN A 1 223 ? -18.472 -7.868 51.487 1.00 69.38 223 GLN A N 1
ATOM 1617 C CA . GLN A 1 223 ? -19.460 -7.250 52.375 1.00 69.38 223 GLN A CA 1
ATOM 1618 C C . GLN A 1 223 ? -20.530 -6.430 51.635 1.00 69.38 223 GLN A C 1
ATOM 1620 O O . GLN A 1 223 ? -21.670 -6.376 52.084 1.00 69.38 223 GLN A O 1
ATOM 1625 N N . GLU A 1 224 ? -20.174 -5.784 50.523 1.00 67.31 224 GLU A N 1
ATOM 1626 C CA . GLU A 1 224 ? -21.110 -5.031 49.679 1.00 67.31 224 GLU A CA 1
ATOM 1627 C C . GLU A 1 224 ? -21.985 -5.998 48.879 1.00 67.31 224 GLU A C 1
ATOM 1629 O O . GLU A 1 224 ? -23.199 -5.834 48.857 1.00 67.31 224 GLU A O 1
ATOM 1634 N N . LEU A 1 225 ? -21.387 -7.064 48.333 1.00 68.94 225 LEU A N 1
ATOM 1635 C CA . LEU A 1 225 ? -22.110 -8.164 47.687 1.00 68.94 225 LEU A CA 1
ATOM 1636 C C . LEU A 1 225 ? -23.101 -8.842 48.641 1.00 68.94 225 LEU A C 1
ATOM 1638 O O . LEU A 1 225 ? -24.269 -8.965 48.295 1.00 68.94 225 LEU A O 1
ATOM 1642 N N . ASP A 1 226 ? -22.671 -9.216 49.849 1.00 72.19 226 ASP A N 1
ATOM 1643 C CA . ASP A 1 226 ? -23.545 -9.831 50.860 1.00 72.19 226 ASP A CA 1
ATOM 1644 C C . ASP A 1 226 ? -24.696 -8.908 51.266 1.00 72.19 226 ASP A C 1
ATOM 1646 O O . ASP A 1 226 ? -25.802 -9.367 51.555 1.00 72.19 226 ASP A O 1
ATOM 1650 N N . ARG A 1 227 ? -24.445 -7.596 51.319 1.00 75.44 227 ARG A N 1
ATOM 1651 C CA . ARG A 1 227 ? -25.479 -6.612 51.629 1.00 75.44 227 ARG A CA 1
ATOM 1652 C C . ARG A 1 227 ? -26.505 -6.527 50.506 1.00 75.44 227 ARG A C 1
ATOM 1654 O O . ARG A 1 227 ? -27.693 -6.619 50.786 1.00 75.44 227 ARG A O 1
ATOM 1661 N N . THR A 1 228 ? -26.058 -6.379 49.262 1.00 74.31 228 THR A N 1
ATOM 1662 C CA . THR A 1 228 ? -26.955 -6.321 48.103 1.00 74.31 228 THR A CA 1
ATOM 1663 C C . THR A 1 228 ? -27.725 -7.628 47.939 1.00 74.31 228 THR A C 1
ATOM 1665 O O . THR A 1 228 ? -28.916 -7.598 47.661 1.00 74.31 228 THR A O 1
ATOM 1668 N N . PHE A 1 229 ? -27.089 -8.774 48.194 1.00 76.00 229 PHE A N 1
ATOM 1669 C CA . PHE A 1 229 ? -27.754 -10.073 48.172 1.00 76.00 229 PHE A CA 1
ATOM 1670 C C . PHE A 1 229 ? -28.885 -10.142 49.204 1.00 76.00 229 PHE A C 1
ATOM 1672 O O . PHE A 1 229 ? -29.993 -10.520 48.856 1.00 76.00 229 PHE A O 1
ATOM 1679 N N . LYS A 1 230 ? -28.651 -9.677 50.439 1.00 78.50 230 LYS A N 1
ATOM 1680 C CA . LYS A 1 230 ? -29.685 -9.596 51.488 1.00 78.50 230 LYS A CA 1
ATOM 1681 C C . LYS A 1 230 ? -30.791 -8.580 51.210 1.00 78.50 230 LYS A C 1
ATOM 1683 O O . LYS A 1 230 ? -31.873 -8.703 51.766 1.00 78.50 230 LYS A O 1
ATOM 1688 N N . GLU A 1 231 ? -30.509 -7.540 50.432 1.00 77.44 231 GLU A N 1
ATOM 1689 C CA . GLU A 1 231 ? -31.517 -6.555 50.027 1.00 77.44 231 GLU A CA 1
ATOM 1690 C C . GLU A 1 231 ? -32.435 -7.105 48.918 1.00 77.44 231 GLU A C 1
ATOM 1692 O O . GLU A 1 231 ? -33.578 -6.666 48.810 1.00 77.44 231 GLU A O 1
ATOM 1697 N N . ILE A 1 232 ? -31.950 -8.062 48.117 1.00 79.19 232 ILE A N 1
ATOM 1698 C CA . ILE A 1 232 ? -32.702 -8.706 47.028 1.00 79.19 232 ILE A CA 1
ATOM 1699 C C . ILE A 1 232 ? -33.418 -9.981 47.506 1.00 79.19 232 ILE A C 1
ATOM 1701 O O . ILE A 1 232 ? -34.532 -10.240 47.064 1.00 79.19 232 ILE A O 1
ATOM 1705 N N . ASP A 1 233 ? -32.797 -10.754 48.398 1.00 83.19 233 ASP A N 1
ATOM 1706 C CA . ASP A 1 233 ? -33.358 -11.944 49.055 1.00 83.19 233 ASP A CA 1
ATOM 1707 C C . ASP A 1 233 ? -34.377 -11.519 50.129 1.00 83.19 233 ASP A C 1
ATOM 1709 O O . ASP A 1 233 ? -34.061 -11.372 51.315 1.00 83.19 233 ASP A O 1
ATOM 1713 N N . VAL A 1 234 ? -35.604 -11.231 49.685 1.00 77.00 234 VAL A N 1
ATOM 1714 C CA . VAL A 1 234 ? -36.688 -10.721 50.538 1.00 77.00 234 VAL A CA 1
ATOM 1715 C C . VAL A 1 234 ? -37.263 -11.842 51.401 1.00 77.00 234 VAL A C 1
ATOM 1717 O O . VAL A 1 234 ? -37.712 -11.583 52.523 1.00 77.00 234 VAL A O 1
ATOM 1720 N N . ASP A 1 235 ? -37.250 -13.078 50.900 1.00 81.94 235 ASP A N 1
ATOM 1721 C CA . ASP A 1 235 ? -37.781 -14.245 51.600 1.00 81.94 235 ASP A CA 1
ATOM 1722 C C . ASP A 1 235 ? -36.777 -14.925 52.557 1.00 81.94 235 ASP A C 1
ATOM 1724 O O . ASP A 1 235 ? -37.163 -15.824 53.311 1.00 81.94 235 ASP A O 1
ATOM 1728 N N . GLN A 1 236 ? -35.531 -14.436 52.610 1.00 79.50 236 GLN A N 1
ATOM 1729 C CA . GLN A 1 236 ? -34.421 -14.966 53.414 1.00 79.50 236 GLN A CA 1
ATOM 1730 C C . GLN A 1 236 ? -34.101 -16.434 53.106 1.00 79.50 236 GLN A C 1
ATOM 1732 O O . GLN A 1 236 ? -33.589 -17.166 53.964 1.00 79.50 236 GLN A O 1
ATOM 1737 N N . SER A 1 237 ? -34.382 -16.886 51.885 1.00 81.12 237 SER A N 1
ATOM 1738 C CA . SER A 1 237 ? -34.116 -18.256 51.451 1.00 81.12 237 SER A CA 1
ATOM 1739 C C . SER A 1 237 ? -32.632 -18.525 51.188 1.00 81.12 237 SER A C 1
ATOM 1741 O O . SER A 1 237 ? -32.252 -19.668 50.918 1.00 81.12 237 SER A O 1
ATOM 1743 N N . SER A 1 238 ? -31.770 -17.506 51.318 1.00 76.88 238 SER A N 1
ATOM 1744 C CA . SER A 1 238 ? -30.345 -17.544 50.961 1.00 76.88 238 SER A CA 1
ATOM 1745 C C . SER A 1 238 ? -30.098 -17.806 49.472 1.00 76.88 238 SER A C 1
ATOM 1747 O O . SER A 1 238 ? -28.964 -18.078 49.076 1.00 76.88 238 SER A O 1
ATOM 1749 N N . ASN A 1 239 ? -31.142 -17.702 48.649 1.00 76.50 239 ASN A N 1
ATOM 1750 C CA . ASN A 1 239 ? -31.118 -17.805 47.200 1.00 76.50 239 ASN A CA 1
ATOM 1751 C C . ASN A 1 239 ? -31.940 -16.654 46.627 1.00 76.50 239 ASN A C 1
ATOM 1753 O O . ASN A 1 239 ? -32.943 -16.261 47.199 1.00 76.50 239 ASN A O 1
ATOM 1757 N N . VAL A 1 240 ? -31.538 -16.137 45.471 1.00 78.94 240 VAL A N 1
ATOM 1758 C CA . VAL A 1 240 ? -32.315 -15.104 44.783 1.00 78.94 240 VAL A CA 1
ATOM 1759 C C . VAL A 1 240 ? -33.150 -15.770 43.696 1.00 78.94 240 VAL A C 1
ATOM 1761 O O . VAL A 1 240 ? -32.600 -16.316 42.735 1.00 78.94 240 VAL A O 1
ATOM 1764 N N . SER A 1 241 ? -34.474 -15.737 43.843 1.00 80.56 241 SER A N 1
ATOM 1765 C CA . SER A 1 241 ? -35.394 -16.253 42.827 1.00 80.56 241 SER A CA 1
ATOM 1766 C C . SER A 1 241 ? -35.491 -15.322 41.609 1.00 80.56 241 SER A C 1
ATOM 1768 O O . SER A 1 241 ? -35.185 -14.129 41.677 1.00 80.56 241 SER A O 1
ATOM 1770 N N . SER A 1 242 ? -35.966 -15.848 40.473 1.00 76.25 242 SER A N 1
ATOM 1771 C CA . SER A 1 242 ? -36.210 -15.046 39.261 1.00 76.25 242 SER A CA 1
ATOM 1772 C C . SER A 1 242 ? -37.182 -13.896 39.500 1.00 76.25 242 SER A C 1
ATOM 1774 O O . SER A 1 242 ? -37.028 -12.827 38.916 1.00 76.25 242 SER A O 1
ATOM 1776 N N . VAL A 1 243 ? -38.147 -14.083 40.400 1.00 79.94 243 VAL A N 1
ATOM 1777 C CA . VAL A 1 243 ? -39.151 -13.075 40.743 1.00 79.94 243 VAL A CA 1
ATOM 1778 C C . VAL A 1 243 ? -38.557 -11.969 41.616 1.00 79.94 243 VAL A C 1
ATOM 1780 O O . VAL A 1 243 ? -38.825 -10.795 41.367 1.00 79.94 243 VAL A O 1
ATOM 1783 N N . GLU A 1 244 ? -37.725 -12.313 42.598 1.00 81.56 244 GLU A N 1
ATOM 1784 C CA . GLU A 1 244 ? -37.051 -11.333 43.461 1.00 81.56 244 GLU A CA 1
ATOM 1785 C C . GLU A 1 244 ? -36.025 -10.514 42.687 1.00 81.56 244 GLU A C 1
ATOM 1787 O O . GLU A 1 244 ? -36.013 -9.284 42.775 1.00 81.56 244 GLU A O 1
ATOM 1792 N N . LEU A 1 245 ? -35.226 -11.177 41.846 1.00 79.69 245 LEU A N 1
ATOM 1793 C CA . LEU A 1 245 ? -34.282 -10.493 40.972 1.00 79.69 245 LEU A CA 1
ATOM 1794 C C . LEU A 1 245 ? -35.011 -9.572 39.994 1.00 79.69 245 LEU A C 1
ATOM 1796 O O . LEU A 1 245 ? -34.605 -8.429 39.800 1.00 79.69 245 LEU A O 1
ATOM 1800 N N . TYR A 1 246 ? -36.121 -10.034 39.417 1.00 78.31 246 TYR A N 1
ATOM 1801 C CA . TYR A 1 246 ? -36.954 -9.223 38.537 1.00 78.31 246 TYR A CA 1
ATOM 1802 C C . TYR A 1 246 ? -37.487 -7.976 39.252 1.00 78.31 246 TYR A C 1
ATOM 1804 O O . TYR A 1 246 ? -37.372 -6.868 38.729 1.00 78.31 246 TYR A O 1
ATOM 1812 N N . GLN A 1 247 ? -38.026 -8.121 40.463 1.00 79.56 247 GLN A N 1
ATOM 1813 C CA . GLN A 1 247 ? -38.542 -6.991 41.237 1.00 79.56 247 GLN A CA 1
ATOM 1814 C C . GLN A 1 247 ? -37.434 -6.002 41.619 1.00 79.56 247 GLN A C 1
ATOM 1816 O O . GLN A 1 247 ? -37.629 -4.793 41.473 1.00 79.56 247 GLN A O 1
ATOM 1821 N N . ALA A 1 248 ? -36.266 -6.496 42.031 1.00 77.44 248 ALA A N 1
ATOM 1822 C CA . ALA A 1 248 ? -35.109 -5.666 42.351 1.00 77.44 248 ALA A CA 1
ATOM 1823 C C . ALA A 1 248 ? -34.566 -4.909 41.127 1.00 77.44 248 ALA A C 1
ATOM 1825 O O . ALA A 1 248 ? -34.205 -3.739 41.221 1.00 77.44 248 ALA A O 1
ATOM 1826 N N . LEU A 1 249 ? -34.552 -5.534 39.949 1.00 73.44 249 LEU A N 1
ATOM 1827 C CA . LEU A 1 249 ? -34.147 -4.864 38.713 1.00 73.44 249 LEU A CA 1
ATOM 1828 C C . LEU A 1 249 ? -35.158 -3.775 38.319 1.00 73.44 249 LEU A C 1
ATOM 1830 O O . LEU A 1 249 ? -34.774 -2.669 37.937 1.00 73.44 249 LEU A O 1
ATOM 1834 N N . ARG A 1 250 ? -36.459 -4.035 38.489 1.00 74.00 250 ARG A N 1
ATOM 1835 C CA . ARG A 1 250 ? -37.517 -3.061 38.178 1.00 74.00 250 ARG A CA 1
ATOM 1836 C C . ARG A 1 250 ? -37.476 -1.831 39.083 1.00 74.00 250 ARG A C 1
ATOM 1838 O O . ARG A 1 250 ? -37.709 -0.727 38.592 1.00 74.00 250 ARG A O 1
ATOM 1845 N N . THR A 1 251 ? -37.161 -1.984 40.370 1.00 72.81 251 THR A N 1
ATOM 1846 C CA . THR A 1 251 ? -37.011 -0.843 41.295 1.00 72.81 251 THR A CA 1
ATOM 1847 C C . THR A 1 251 ? -35.786 0.016 40.980 1.00 72.81 251 THR A C 1
ATOM 1849 O O . THR A 1 251 ? -35.813 1.217 41.237 1.00 72.81 251 THR A O 1
ATOM 1852 N N . GLN A 1 252 ? -34.764 -0.560 40.341 1.00 70.31 252 GLN A N 1
ATOM 1853 C CA . GLN A 1 252 ? -33.582 0.144 39.823 1.00 70.31 252 GLN A CA 1
ATOM 1854 C C . GLN A 1 252 ? -33.785 0.724 38.407 1.00 70.31 252 GLN A C 1
ATOM 1856 O O . GLN A 1 252 ? -32.846 1.238 37.800 1.00 70.31 252 GLN A O 1
ATOM 1861 N N . GLY A 1 253 ? -35.007 0.659 37.861 1.00 57.53 253 GLY A N 1
ATOM 1862 C CA . GLY A 1 253 ? -35.357 1.242 36.562 1.00 57.53 253 GLY A CA 1
ATOM 1863 C C . GLY A 1 253 ? -35.027 0.373 35.344 1.00 57.53 253 GLY A C 1
ATOM 1864 O O . GLY A 1 253 ? -35.143 0.851 34.217 1.00 57.53 253 GLY A O 1
ATOM 1865 N N . TRP A 1 254 ? -34.645 -0.895 35.530 1.00 62.59 254 TRP A N 1
ATOM 1866 C CA . TRP A 1 254 ? -34.449 -1.831 34.419 1.00 62.59 254 TRP A CA 1
ATOM 1867 C C . TRP A 1 254 ? -35.781 -2.328 33.855 1.00 62.59 254 TRP A C 1
ATOM 1869 O O . TRP A 1 254 ? -36.667 -2.746 34.594 1.00 62.59 254 TRP A O 1
ATOM 1879 N N . THR A 1 255 ? -35.918 -2.345 32.528 1.00 63.22 255 THR A N 1
ATOM 1880 C CA . THR A 1 255 ? -37.153 -2.736 31.824 1.00 63.22 255 THR A CA 1
ATOM 1881 C C . THR A 1 255 ? -37.130 -4.172 31.292 1.00 63.22 255 THR A C 1
ATOM 1883 O O . THR A 1 255 ? -37.794 -4.447 30.299 1.00 63.22 255 THR A O 1
ATOM 1886 N N . ALA A 1 256 ? -36.363 -5.076 31.905 1.00 65.56 256 ALA A N 1
ATOM 1887 C CA . ALA A 1 256 ? -36.286 -6.477 31.478 1.00 65.56 256 ALA A CA 1
ATOM 1888 C C . ALA A 1 256 ? -37.652 -7.188 31.572 1.00 65.56 256 ALA A C 1
ATOM 1890 O O . ALA A 1 256 ? -38.477 -6.837 32.429 1.00 65.56 256 ALA A O 1
ATOM 1891 N N . GLU A 1 257 ? -37.889 -8.178 30.705 1.00 74.81 257 GLU A N 1
ATOM 1892 C CA . GLU A 1 257 ? -39.013 -9.112 30.826 1.00 74.81 257 GLU A CA 1
ATOM 1893 C C . GLU A 1 257 ? -38.641 -10.272 31.764 1.00 74.81 257 GLU A C 1
ATOM 1895 O O . GLU A 1 257 ? -37.466 -10.560 31.988 1.00 74.81 257 GLU A O 1
ATOM 1900 N N . LEU A 1 258 ? -39.637 -10.950 32.349 1.00 74.62 258 LEU A N 1
ATOM 1901 C CA . LEU A 1 258 ? -39.381 -12.037 33.306 1.00 74.62 258 LEU A CA 1
ATOM 1902 C C . LEU A 1 258 ? -38.545 -13.170 32.678 1.00 74.62 258 LEU A C 1
ATOM 1904 O O . LEU A 1 258 ? -37.668 -13.717 33.341 1.00 74.62 258 LEU A O 1
ATOM 1908 N N . GLY A 1 259 ? -38.756 -13.452 31.387 1.00 71.38 259 GLY A N 1
ATOM 1909 C CA . GLY A 1 259 ? -37.992 -14.460 30.646 1.00 71.38 259 GLY A CA 1
ATOM 1910 C C . GLY A 1 259 ? -36.500 -14.132 30.510 1.00 71.38 259 GLY A C 1
ATOM 1911 O O . GLY A 1 259 ? -35.672 -15.039 30.572 1.00 71.38 259 GLY A O 1
ATOM 1912 N N . ASP A 1 260 ? -36.131 -12.850 30.412 1.00 71.44 260 ASP A N 1
ATOM 1913 C CA . ASP A 1 260 ? -34.723 -12.430 30.360 1.00 71.44 260 ASP A CA 1
ATOM 1914 C C . ASP A 1 260 ? -34.026 -12.675 31.704 1.00 71.44 260 ASP A C 1
ATOM 1916 O O . ASP A 1 260 ? -32.860 -13.071 31.763 1.00 71.44 260 ASP A O 1
ATOM 1920 N N . VAL A 1 261 ? -34.754 -12.462 32.803 1.00 70.50 261 VAL A N 1
ATOM 1921 C CA . VAL A 1 261 ? -34.251 -12.689 34.163 1.00 70.50 261 VAL A CA 1
ATOM 1922 C C . VAL A 1 261 ? -34.077 -14.179 34.444 1.00 70.50 261 VAL A C 1
ATOM 1924 O O . VAL A 1 261 ? -33.064 -14.581 35.017 1.00 70.50 261 VAL A O 1
ATOM 1927 N N . GLU A 1 262 ? -35.012 -15.012 33.989 1.00 75.00 262 GLU A N 1
ATOM 1928 C CA . GLU A 1 262 ? -34.885 -16.471 34.058 1.00 75.00 262 GLU A CA 1
ATOM 1929 C C . GLU A 1 262 ? -33.677 -16.973 33.254 1.00 75.00 262 GLU A C 1
ATOM 1931 O O . GLU A 1 262 ? -32.891 -17.776 33.762 1.00 75.00 262 GLU A O 1
ATOM 1936 N N . ALA A 1 263 ? -33.463 -16.442 32.046 1.00 70.38 263 ALA A N 1
ATOM 1937 C CA . ALA A 1 263 ? -32.300 -16.773 31.226 1.00 70.38 263 ALA A CA 1
ATOM 1938 C C . ALA A 1 263 ? -30.970 -16.356 31.886 1.00 70.38 263 ALA A C 1
ATOM 1940 O O . ALA A 1 263 ? -29.996 -17.112 31.839 1.00 70.38 263 ALA A O 1
ATOM 1941 N N . MET A 1 264 ? -30.923 -15.191 32.547 1.00 70.88 264 MET A N 1
ATOM 1942 C CA . MET A 1 264 ? -29.741 -14.746 33.298 1.00 70.88 264 MET A CA 1
ATOM 1943 C C . MET A 1 264 ? -29.399 -15.690 34.453 1.00 70.88 264 MET A C 1
ATOM 1945 O O . MET A 1 264 ? -28.232 -16.047 34.628 1.00 70.88 264 MET A O 1
ATOM 1949 N N . ILE A 1 265 ? -30.399 -16.123 35.225 1.00 73.62 265 ILE A N 1
ATOM 1950 C CA . ILE A 1 265 ? -30.189 -17.067 36.330 1.00 73.62 265 ILE A CA 1
ATOM 1951 C C . ILE A 1 265 ? -29.698 -18.414 35.792 1.00 73.62 265 ILE A C 1
ATOM 1953 O O . ILE A 1 265 ? -28.721 -18.959 36.311 1.00 73.62 265 ILE A O 1
ATOM 1957 N N . GLN A 1 266 ? -30.299 -18.912 34.707 1.00 73.94 266 GLN A N 1
ATOM 1958 C CA . GLN A 1 266 ? -29.889 -20.171 34.087 1.00 73.94 266 GLN A CA 1
ATOM 1959 C C . GLN A 1 266 ? -28.427 -20.131 33.612 1.00 73.94 266 GLN A C 1
ATOM 1961 O O . GLN A 1 266 ? -27.659 -21.048 33.904 1.00 73.94 266 GLN A O 1
ATOM 1966 N N . ALA A 1 267 ? -28.000 -19.039 32.970 1.00 68.62 267 ALA A N 1
ATOM 1967 C CA . ALA A 1 267 ? -26.622 -18.873 32.503 1.00 68.62 267 ALA A CA 1
ATOM 1968 C C . ALA A 1 267 ? -25.588 -18.913 33.648 1.00 68.62 267 ALA A C 1
ATOM 1970 O O . ALA A 1 267 ? -24.488 -19.461 33.493 1.00 68.62 267 ALA A O 1
ATOM 1971 N N . VAL A 1 268 ? -25.934 -18.367 34.818 1.00 68.62 268 VAL A N 1
ATOM 1972 C CA . VAL A 1 268 ? -25.083 -18.421 36.018 1.00 68.62 268 VAL A CA 1
ATOM 1973 C C . VAL A 1 268 ? -25.038 -19.841 36.595 1.00 68.62 268 VAL A C 1
ATOM 1975 O O . VAL A 1 268 ? -23.955 -20.338 36.919 1.00 68.62 268 VAL A O 1
ATOM 1978 N N . CYS A 1 269 ? -26.179 -20.531 36.670 1.00 68.38 269 CYS A N 1
ATOM 1979 C CA . CYS A 1 269 ? -26.256 -21.919 37.135 1.00 68.38 269 CYS A CA 1
ATOM 1980 C C . CYS A 1 269 ? -25.451 -22.889 36.247 1.00 68.38 269 CYS A C 1
ATOM 1982 O O . CYS A 1 269 ? -24.720 -23.746 36.760 1.00 68.38 269 CYS A O 1
ATOM 1984 N N . ASP A 1 270 ? -25.508 -22.723 34.925 1.00 65.25 270 ASP A N 1
ATOM 1985 C CA . ASP A 1 270 ? -24.776 -23.556 33.959 1.00 65.25 270 ASP A CA 1
ATOM 1986 C C . ASP A 1 270 ? -23.255 -23.323 34.024 1.00 65.25 270 ASP A C 1
ATOM 1988 O O . ASP A 1 270 ? -22.447 -24.247 33.845 1.00 65.25 270 ASP A O 1
ATOM 1992 N N . SER A 1 271 ? -22.849 -22.090 34.342 1.00 57.97 271 SER A N 1
ATOM 1993 C CA . SER A 1 271 ? -21.445 -21.716 34.551 1.00 57.97 271 SER A CA 1
ATOM 1994 C C . SER A 1 271 ? -20.869 -22.351 35.821 1.00 57.97 271 SER A C 1
ATOM 1996 O O . SER A 1 271 ? -19.734 -22.841 35.825 1.00 57.97 271 SER A O 1
ATOM 1998 N N . ASN A 1 272 ? -21.664 -22.416 36.892 1.00 55.41 272 ASN A N 1
ATOM 1999 C CA . ASN A 1 272 ? -21.255 -23.042 38.150 1.00 55.41 272 ASN A CA 1
ATOM 2000 C C . ASN A 1 272 ? -21.143 -24.572 38.011 1.00 55.41 272 ASN A C 1
ATOM 2002 O O . ASN A 1 272 ? -20.212 -25.193 38.527 1.00 55.41 272 ASN A O 1
ATOM 2006 N N . SER A 1 273 ? -22.046 -25.170 37.229 1.00 5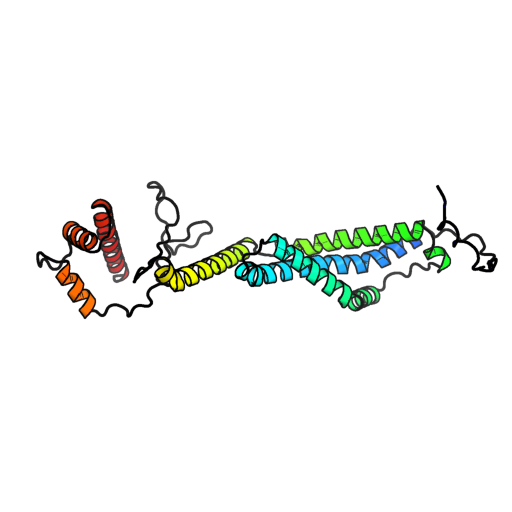3.19 273 SER A N 1
ATOM 2007 C CA . SER A 1 273 ? -22.046 -26.607 36.928 1.00 53.19 273 SER A CA 1
ATOM 2008 C C . SER A 1 273 ? -20.801 -27.033 36.139 1.00 53.19 273 SER A C 1
ATOM 2010 O O . SER A 1 273 ? -20.179 -28.037 36.476 1.00 53.19 273 SER A O 1
ATOM 2012 N N . ASN A 1 274 ? -20.368 -26.233 35.154 1.00 48.56 274 ASN A N 1
ATOM 2013 C CA . ASN A 1 274 ? -19.134 -26.500 34.401 1.00 48.56 274 ASN A CA 1
ATOM 2014 C C . ASN A 1 274 ? -17.852 -26.316 35.226 1.00 48.56 274 ASN A C 1
ATOM 2016 O O . ASN A 1 274 ? -16.864 -27.021 35.005 1.00 48.56 274 ASN A O 1
ATOM 2020 N N . SER A 1 275 ? -17.865 -25.382 36.176 1.00 47.03 275 SER A N 1
ATOM 2021 C CA . SER A 1 275 ? -16.721 -25.110 37.052 1.00 47.03 275 SER A CA 1
ATOM 2022 C C . SER A 1 275 ? -16.439 -26.282 38.002 1.00 47.03 275 SER A C 1
ATOM 2024 O O . SER A 1 275 ? -15.279 -26.581 38.275 1.00 47.03 275 SER A O 1
ATOM 2026 N N . ASN A 1 276 ? -17.481 -27.002 38.438 1.00 43.44 276 ASN A N 1
ATOM 2027 C CA . ASN A 1 276 ? -17.352 -28.194 39.285 1.00 43.44 276 ASN A CA 1
ATOM 2028 C C . ASN A 1 276 ? -16.950 -29.471 38.529 1.00 43.44 276 ASN A C 1
ATOM 2030 O O . ASN A 1 276 ? -16.382 -30.383 39.127 1.00 43.44 276 ASN A O 1
ATOM 2034 N N . SER A 1 277 ? -17.211 -29.560 37.224 1.00 45.19 277 SER A N 1
ATOM 2035 C CA . SER A 1 277 ? -16.737 -30.686 36.404 1.00 45.19 277 SER A CA 1
ATOM 2036 C C . SER A 1 277 ? -15.243 -30.600 36.065 1.00 45.19 277 SER A C 1
ATOM 2038 O O . SER A 1 277 ? -14.606 -31.637 35.910 1.00 45.19 277 SER A O 1
ATOM 2040 N N . ASN A 1 278 ? -14.661 -29.396 36.024 1.00 44.44 278 ASN A N 1
ATOM 2041 C CA . ASN A 1 278 ? -13.232 -29.196 35.739 1.00 44.44 278 ASN A CA 1
ATOM 2042 C C . ASN A 1 278 ? -12.324 -29.214 36.981 1.00 44.44 278 ASN A C 1
ATOM 2044 O O . ASN A 1 278 ? -11.107 -29.215 36.835 1.00 44.44 278 ASN A O 1
ATOM 2048 N N . SER A 1 279 ? -12.879 -29.225 38.195 1.00 42.28 279 SER A N 1
ATOM 2049 C CA . SER A 1 279 ? -12.114 -29.324 39.449 1.00 42.28 279 SER A CA 1
ATOM 2050 C C . SER A 1 279 ? -11.993 -30.757 39.991 1.00 42.28 279 SER A C 1
ATOM 2052 O O . SER A 1 279 ? -11.283 -30.972 40.970 1.00 42.28 279 SER A O 1
ATOM 2054 N N . ASN A 1 280 ? -12.635 -31.732 39.335 1.00 39.62 280 ASN A N 1
ATOM 2055 C CA . ASN A 1 280 ? -12.568 -33.165 39.654 1.00 39.62 280 ASN A CA 1
ATOM 2056 C C . ASN A 1 280 ? -11.876 -34.009 38.558 1.00 39.62 280 ASN A C 1
ATOM 2058 O O . ASN A 1 280 ? -12.075 -35.223 38.515 1.00 39.62 280 ASN A O 1
ATOM 2062 N N . SER A 1 281 ? -11.088 -33.388 37.671 1.00 37.12 281 SER A N 1
ATOM 2063 C CA . SER A 1 281 ? -10.225 -34.079 36.693 1.00 37.12 281 SER A CA 1
ATOM 2064 C C . SER A 1 281 ? -8.755 -33.766 36.933 1.00 37.12 281 SER A C 1
ATOM 2066 O O . SER A 1 281 ? -8.448 -32.571 37.137 1.00 37.12 281 SER A O 1
#

pLDDT: mean 70.05, std 18.8, range [27.52, 95.0]

Sequence (281 aa):
MNPVLRRSARLLGFRGCSNTAGPVQVPTRLQLRRHAMTLAVPMFGFGVMDNLVMIQAGEAIDASIGVKLGLATMTSAAMGQIVSDVSGTLSGGAVEAIATSLGLPHAGLTRAQLGLRQVKVSGTLGAAVGVGCGCVVGMSCLLFMDLEKAERLKKKVELRTLYATLMEEGHKSIGAEHCALFLLDEPYDPKVEPKRAGEGGEGGGLGIFLTSLGWKGKEPTKQELDRTFKEIDVDQSSNVSSVELYQALRTQGWTAELGDVEAMIQAVCDSNSNSNSNSNS

Secondary structure (DSSP, 8-state):
----S------------------PPPPPHHHHHHHHHHHHHHHHHHHHHHHHHHHHHHHHHIIIIIHHHT--HHHHHHHHHHHHHHHHHHTHHHHHHHHHHTTPPP----HHHHTSHHHHHHHHHHHHHHHHHHHHHHHGGGGTS-HHHHHHHHHHHHHHHHHHHHHHHHHHHHT-S--------S---TTS----TTS---S---------S---SPPPPHHHHHHHHHHH-SS--SS--HHHHHHHHHHTT----HHHHHHHHHHHHHHHHHHHHSS--